Protein AF-0000000074361967 (afdb_homodimer)

InterPro domains:
  IPR003871 Replication protein A 70 kDa DNA-binding subunit B/D, first OB fold domain [PF02721] (5-108)
  IPR012340 Nucleic acid-binding, OB-fold [G3DSA:2.40.50.140] (4-112)
  IPR012340 Nucleic acid-binding, OB-fold [SSF50249] (5-113)

Solvent-accessible surface area (backbone atoms only — not comparable to full-atom values): 15765 Å² total; per-residue (Å²): 128,82,84,76,62,51,58,64,85,71,60,45,73,82,64,68,90,57,32,36,54,31,29,28,46,42,69,33,51,35,49,51,86,91,28,86,69,66,72,49,27,42,32,33,34,33,29,28,92,87,66,36,60,40,45,36,40,24,42,59,93,43,29,76,71,42,67,78,66,64,42,64,75,42,22,29,39,38,31,57,60,46,53,44,75,44,59,72,97,52,53,94,58,84,46,64,37,24,37,32,54,47,88,72,36,43,76,40,82,47,79,58,71,68,63,64,54,54,60,54,58,60,53,62,67,59,58,70,71,62,67,83,77,86,87,127,127,84,85,73,64,50,59,63,84,69,59,45,72,82,64,68,91,56,31,35,54,33,29,27,48,41,67,33,52,34,49,50,88,91,27,86,70,65,72,50,27,41,32,34,34,34,30,28,91,88,67,37,59,40,44,37,39,23,43,57,92,42,28,77,70,43,66,78,67,64,42,66,75,41,23,30,40,40,31,58,62,46,55,43,76,44,60,72,97,51,53,93,60,85,47,64,36,23,38,32,54,47,89,72,36,44,77,39,82,47,80,59,70,66,61,65,56,52,60,58,58,58,53,64,68,61,59,71,74,70,62,88,68,81,83,128

Organism: Artemisia annua (NCBI:txid35608)

Sequence (272 aa):
MSEVFTPLCDVDPMSERIKVKARCVSIWRSHAPGKPTPVRSLDCVIQDEQGNRIQCTIRKDGMPKYEGLLQEGVCYRISNFGVGENGGKYPLLKHKYKIVFYKNTALTRIDSFDQNNKGLLMVYLQDFYELWPEKFMSEVFTPLCDVDPMSERIKVKARCVSIWRSHAPGKPTPVRSLDCVIQDEQGNRIQCTIRKDGMPKYEGLLQEGVCYRISNFGVGENGGKYPLLKHKYKIVFYKNTALTRIDSFDQNNKGLLMVYLQDFYELWPEKF

Foldseek 3Di:
DPQDADAPLPDDQVDDFHKHKWFWADWDFDDDVPDPPDTAWIKTWTAHPVGDIAIETEGDVQCVVCVVPHDHGWMWMKTDWGKAAQDDPDGPDPRGIHIYDDNPIDIGTDDDPVVVVVVVVVPVVPPPPPDPDDDD/DPQDADAPLPDDQVDDFHKHKWFWADWDFDDDVPDPPDTAWIKTWTAHPVGDIAIETEGPVQCVVCVVPHDHGWMWMKTDWGKAAQDDPDGPDPRGIHIYDDNPIDIGTDDDPVVVVVVVVVVVVPPPPPPPPDDD

Nearest PDB structures (foldseek):
  4gop-assembly2_Z  TM=8.132E-01  e=6.028E-06  Mycosarcoma maydis
  1jmc-assembly1_A  TM=7.908E-01  e=1.619E-05  Homo sapiens
  1fgu-assembly1_B  TM=7.344E-01  e=2.017E-05  Homo sapiens
  1ynx-assembly1_A  TM=6.962E-01  e=3.493E-05  Saccharomyces cerevisiae
  3kjp-assembly1_A  TM=5.286E-01  e=2.813E-04  Homo sapiens

Secondary structure (DSSP, 8-state):
-------GGG--TT--S-EEEEEEEEEEEEEETTEEEEEEEEEEEEE-TTS-EEEEEEEGGGHHHHHTT--TT-EEEEEEEEEEE--SSS-SSS-SEEEEEEEEEEEEEE--THHHHHHHHHHHHHGGGGG-----/-------GGG--TT--S-EEEEEEEEEEEEEETTEEEEEEEEEEEEE-TTS-EEEEEEEGGGHHHHHTT--TT-EEEEEEEEEEE--SSS-SSS-SEEEEEEEEEEEEEE--THHHHHHHHHHHHHHHHH------

Structure (mmCIF, N/CA/C/O backbone):
data_AF-0000000074361967-model_v1
#
loop_
_entity.id
_entity.type
_entity.pdbx_description
1 polymer 'Replication protein A 70 kDa DNA-binding subunit B/D first OB fold domain-containing protein'
#
loop_
_atom_site.group_PDB
_atom_site.id
_atom_site.type_symbol
_atom_site.label_atom_id
_atom_site.label_alt_id
_atom_site.label_comp_id
_atom_site.label_asym_id
_atom_site.label_entity_id
_atom_site.label_seq_id
_atom_site.pdbx_PDB_ins_code
_atom_site.Cartn_x
_atom_site.Cartn_y
_atom_site.Cartn_z
_atom_site.occupancy
_atom_site.B_iso_or_equiv
_atom_site.auth_seq_id
_atom_site.auth_comp_id
_atom_site.auth_asym_id
_atom_site.auth_atom_id
_atom_site.pdbx_PDB_model_num
ATOM 1 N N . MET A 1 1 ? 4.535 -34.75 -9.375 1 53.09 1 MET A N 1
ATOM 2 C CA . MET A 1 1 ? 5.547 -34.094 -8.531 1 53.09 1 MET A CA 1
ATOM 3 C C . MET A 1 1 ? 5.004 -32.844 -7.883 1 53.09 1 MET A C 1
ATOM 5 O O . MET A 1 1 ? 4.238 -32.094 -8.508 1 53.09 1 MET A O 1
ATOM 9 N N . SER A 1 2 ? 5.094 -32.75 -6.609 1 72.44 2 SER A N 1
ATOM 10 C CA . SER A 1 2 ? 4.539 -31.641 -5.859 1 72.44 2 SER A CA 1
ATOM 11 C C . SER A 1 2 ? 5.137 -30.312 -6.32 1 72.44 2 SER A C 1
ATOM 13 O O . SER A 1 2 ? 6.344 -30.219 -6.555 1 72.44 2 SER A O 1
ATOM 15 N N . GLU A 1 3 ? 4.387 -29.516 -6.902 1 86 3 GLU A N 1
ATOM 16 C CA . GLU A 1 3 ? 4.875 -28.219 -7.383 1 86 3 GLU A CA 1
ATOM 17 C C . GLU A 1 3 ? 5.629 -27.469 -6.285 1 86 3 GLU A C 1
ATOM 19 O O . GLU A 1 3 ? 5.207 -27.469 -5.125 1 86 3 GLU A O 1
ATOM 24 N N . VAL A 1 4 ? 6.895 -27.125 -6.637 1 92.44 4 VAL A N 1
ATOM 25 C CA . VAL A 1 4 ? 7.719 -26.375 -5.691 1 92.44 4 VAL A CA 1
ATOM 26 C C . VAL A 1 4 ? 7.504 -24.891 -5.887 1 92.44 4 VAL A C 1
ATOM 28 O O . VAL A 1 4 ? 7.547 -24.391 -7.016 1 92.44 4 VAL A O 1
ATOM 31 N N . PHE A 1 5 ? 7.25 -24.219 -4.82 1 97.19 5 PHE A N 1
ATOM 32 C CA . PHE A 1 5 ? 7.043 -22.781 -4.879 1 97.19 5 PHE A CA 1
ATOM 33 C C . PHE A 1 5 ? 8.203 -22.047 -4.219 1 97.19 5 PHE A C 1
ATOM 35 O O . PHE A 1 5 ? 8.711 -22.469 -3.178 1 97.19 5 PHE A O 1
ATOM 42 N N . THR A 1 6 ? 8.586 -20.938 -4.766 1 98.12 6 THR A N 1
ATOM 43 C CA . THR A 1 6 ? 9.625 -20.062 -4.223 1 98.12 6 THR A CA 1
ATOM 44 C C . THR A 1 6 ? 9.039 -19.094 -3.201 1 98.12 6 THR A C 1
ATOM 46 O O . THR A 1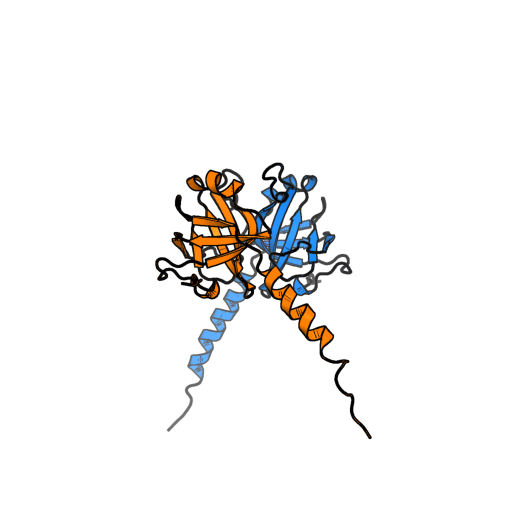 6 ? 8.055 -18.422 -3.482 1 98.12 6 THR A O 1
ATOM 49 N N . PRO A 1 7 ? 9.633 -19.109 -1.944 1 98.12 7 PRO A N 1
ATOM 50 C CA . PRO A 1 7 ? 9.188 -18.062 -1.015 1 98.12 7 PRO A CA 1
ATOM 51 C C . PRO A 1 7 ? 9.383 -16.656 -1.567 1 98.12 7 PRO A C 1
ATOM 53 O O . PRO A 1 7 ? 10.367 -16.391 -2.258 1 98.12 7 PRO A O 1
ATOM 56 N N . LEU A 1 8 ? 8.5 -15.773 -1.211 1 98.5 8 LEU A N 1
ATOM 57 C CA . LEU A 1 8 ? 8.539 -14.43 -1.779 1 98.5 8 LEU A CA 1
ATOM 58 C C . LEU A 1 8 ? 9.828 -13.719 -1.4 1 98.5 8 LEU A C 1
ATOM 60 O O . LEU A 1 8 ? 10.344 -12.906 -2.174 1 98.5 8 LEU A O 1
ATOM 64 N N . CYS A 1 9 ? 10.344 -13.977 -0.204 1 98.12 9 CYS A N 1
ATOM 65 C CA . CYS A 1 9 ? 11.562 -13.32 0.255 1 98.12 9 CYS A CA 1
ATOM 66 C C . CYS A 1 9 ? 12.758 -13.703 -0.613 1 98.12 9 CYS A C 1
ATOM 68 O O . CYS A 1 9 ? 13.781 -13.031 -0.603 1 98.12 9 CYS A O 1
ATOM 70 N N . ASP A 1 10 ? 12.586 -14.773 -1.431 1 97.94 10 ASP A N 1
ATOM 71 C CA . ASP A 1 10 ? 13.703 -15.289 -2.211 1 97.94 10 ASP A CA 1
ATOM 72 C C . ASP A 1 10 ? 13.578 -14.891 -3.68 1 97.94 10 ASP A C 1
ATOM 74 O O . ASP A 1 10 ? 14.422 -15.25 -4.5 1 97.94 10 ASP A O 1
ATOM 78 N N . VAL A 1 11 ? 12.609 -14.164 -3.977 1 98.38 11 VAL A N 1
ATOM 79 C CA . VAL A 1 11 ? 12.422 -13.711 -5.352 1 98.38 11 VAL A CA 1
ATOM 80 C C . VAL A 1 11 ? 13.461 -12.641 -5.691 1 98.38 11 VAL A C 1
ATOM 82 O O . VAL A 1 11 ? 13.617 -11.664 -4.957 1 98.38 11 VAL A O 1
ATOM 85 N N . ASP A 1 12 ? 14.109 -12.844 -6.773 1 98.06 12 ASP A N 1
ATOM 86 C CA . ASP A 1 12 ? 15.109 -11.883 -7.234 1 98.06 12 ASP A CA 1
ATOM 87 C C . ASP A 1 12 ? 15.289 -11.961 -8.75 1 98.06 12 ASP A C 1
ATOM 89 O O . ASP A 1 12 ? 14.734 -12.844 -9.398 1 98.06 12 ASP A O 1
ATOM 93 N N . PRO A 1 13 ? 16.016 -10.953 -9.328 1 97.12 13 PRO A N 1
ATOM 94 C CA . PRO A 1 13 ? 16.094 -10.859 -10.781 1 97.12 13 PRO A CA 1
ATOM 95 C C . PRO A 1 13 ? 16.812 -12.055 -11.406 1 97.12 13 PRO A C 1
ATOM 97 O O . PRO A 1 13 ? 16.734 -12.266 -12.625 1 97.12 13 PRO A O 1
ATOM 100 N N . MET A 1 14 ? 17.484 -12.828 -10.648 1 96.31 14 MET A N 1
ATOM 101 C CA . MET A 1 14 ? 18.219 -13.977 -11.18 1 96.31 14 MET A CA 1
ATOM 102 C C . MET A 1 14 ? 17.328 -15.219 -11.211 1 96.31 14 MET A C 1
ATOM 104 O O . MET A 1 14 ? 17.703 -16.234 -11.789 1 96.31 14 MET A O 1
ATOM 108 N N . SER A 1 15 ? 16.172 -15.062 -10.609 1 89.38 15 SER A N 1
ATOM 109 C CA . SER A 1 15 ? 15.227 -16.172 -10.578 1 89.38 15 SER A CA 1
ATOM 110 C C . SER A 1 15 ? 14.711 -16.5 -11.984 1 89.38 15 SER A C 1
ATOM 112 O O . SER A 1 15 ? 14.25 -15.617 -12.703 1 89.38 15 SER A O 1
ATOM 114 N N . GLU A 1 16 ? 14.859 -17.672 -12.336 1 90 16 GLU A N 1
ATOM 115 C CA . GLU A 1 16 ? 14.359 -18.094 -13.641 1 90 16 GLU A CA 1
ATOM 116 C C . GLU A 1 16 ? 13.242 -19.125 -13.492 1 90 16 GLU A C 1
ATOM 118 O O . GLU A 1 16 ? 13.383 -20.094 -12.742 1 90 16 GLU A O 1
ATOM 123 N N . ARG A 1 17 ? 12.164 -19 -14.172 1 94.12 17 ARG A N 1
ATOM 124 C CA . ARG A 1 17 ? 11.031 -19.906 -14.273 1 94.12 17 ARG A CA 1
ATOM 125 C C . ARG A 1 17 ? 10.531 -20.312 -12.898 1 94.12 17 ARG A C 1
ATOM 127 O O . ARG A 1 17 ? 10.203 -21.484 -12.672 1 94.12 17 ARG A O 1
ATOM 134 N N . ILE A 1 18 ? 10.508 -19.359 -12.016 1 97.19 18 ILE A N 1
ATOM 135 C CA . ILE A 1 18 ? 10.039 -19.719 -10.68 1 97.19 18 ILE A CA 1
ATOM 136 C C . ILE A 1 18 ? 8.523 -19.547 -10.602 1 97.19 18 ILE A C 1
ATOM 138 O O . ILE A 1 18 ? 7.922 -18.906 -11.461 1 97.19 18 ILE A O 1
ATOM 142 N N . LYS A 1 19 ? 7.93 -20.219 -9.633 1 98.31 19 LYS A N 1
ATOM 143 C CA . LYS A 1 19 ? 6.516 -20.109 -9.281 1 98.31 19 LYS A CA 1
ATOM 144 C C . LYS A 1 19 ? 6.344 -19.656 -7.836 1 98.31 19 LYS A C 1
ATOM 146 O O . LYS A 1 19 ? 7.098 -20.078 -6.957 1 98.31 19 LYS A O 1
ATOM 151 N N . VAL A 1 20 ? 5.348 -18.875 -7.629 1 98.38 20 VAL A N 1
ATOM 152 C CA . VAL A 1 20 ? 5.059 -18.453 -6.266 1 98.38 20 VAL A CA 1
ATOM 153 C C . VAL A 1 20 ? 3.586 -18.703 -5.949 1 98.38 20 VAL A C 1
ATOM 155 O O . VAL A 1 20 ? 2.764 -18.844 -6.855 1 98.38 20 VAL A O 1
ATOM 158 N N . LYS A 1 21 ? 3.383 -18.828 -4.738 1 98.25 21 LYS A N 1
ATOM 159 C CA . LYS A 1 21 ? 2.039 -18.938 -4.172 1 98.25 21 LYS A CA 1
ATOM 160 C C . LYS A 1 21 ? 1.792 -17.859 -3.129 1 98.25 21 LYS A C 1
ATOM 162 O O . LYS A 1 21 ? 2.582 -17.688 -2.195 1 98.25 21 LYS A O 1
ATOM 167 N N . ALA A 1 22 ? 0.621 -17.109 -3.369 1 98.44 22 ALA A N 1
ATOM 168 C CA . ALA A 1 22 ? 0.439 -15.969 -2.473 1 98.44 22 ALA A CA 1
ATOM 169 C C . ALA A 1 22 ? -1.006 -15.477 -2.494 1 98.44 22 ALA A C 1
ATOM 171 O O . ALA A 1 22 ? -1.738 -15.727 -3.455 1 98.44 22 ALA A O 1
ATOM 172 N N . ARG A 1 23 ? -1.422 -14.773 -1.461 1 97.94 23 ARG A N 1
ATOM 173 C CA . ARG A 1 23 ? -2.693 -14.062 -1.365 1 97.94 23 ARG A CA 1
ATOM 174 C C . ARG A 1 23 ? -2.557 -12.625 -1.857 1 97.94 23 ARG A C 1
ATOM 176 O O . ARG A 1 23 ? -1.569 -11.953 -1.556 1 97.94 23 ARG A O 1
ATOM 183 N N . CYS A 1 24 ? -3.533 -12.188 -2.555 1 96.94 24 CYS A N 1
ATOM 184 C CA . CYS A 1 24 ? -3.594 -10.766 -2.877 1 96.94 24 CYS A CA 1
ATOM 185 C C . CYS A 1 24 ? -4.074 -9.953 -1.678 1 96.94 24 CYS A C 1
ATOM 187 O O . CYS A 1 24 ? -5.199 -10.141 -1.211 1 96.94 24 CYS A O 1
ATOM 189 N N . VAL A 1 25 ? -3.307 -9.031 -1.236 1 94.88 25 VAL A N 1
ATOM 190 C CA . VAL A 1 25 ? -3.578 -8.273 -0.018 1 94.88 25 VAL A CA 1
ATOM 191 C C . VAL A 1 25 ? -4.293 -6.969 -0.368 1 94.88 25 VAL A C 1
ATOM 193 O O . VAL A 1 25 ? -5.301 -6.621 0.252 1 94.88 25 VAL A O 1
ATOM 196 N N . SER A 1 26 ? -3.773 -6.324 -1.324 1 93.81 26 SER A N 1
ATOM 197 C CA . SER A 1 26 ? -4.301 -5.027 -1.73 1 93.81 26 SER A CA 1
ATOM 198 C C . SER A 1 26 ? -4.066 -4.773 -3.217 1 93.81 26 SER A C 1
ATOM 200 O O . SER A 1 26 ? -3.076 -5.246 -3.783 1 93.81 26 SER A O 1
ATOM 202 N N . ILE A 1 27 ? -5.008 -4.102 -3.832 1 94.06 27 ILE A N 1
ATOM 203 C CA . ILE A 1 27 ? -4.918 -3.705 -5.234 1 94.06 27 ILE A CA 1
ATOM 204 C C . ILE A 1 27 ? -5.23 -2.217 -5.371 1 94.06 27 ILE A C 1
ATOM 206 O O . ILE A 1 27 ? -6.164 -1.71 -4.746 1 94.06 27 ILE A O 1
ATOM 210 N N . TRP A 1 28 ? -4.426 -1.544 -6.18 1 91.62 28 TRP A N 1
ATOM 211 C CA . TRP A 1 28 ? -4.727 -0.139 -6.434 1 91.62 2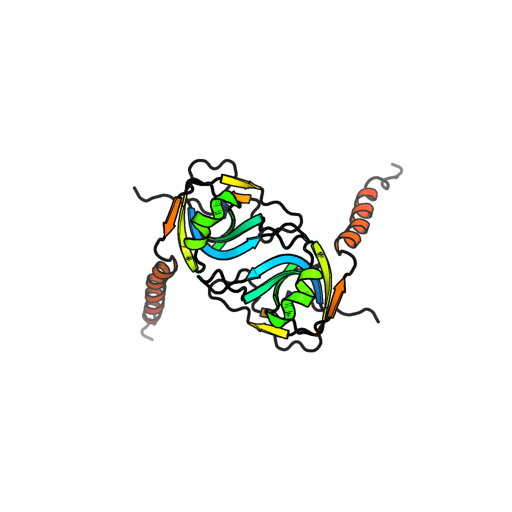8 TRP A CA 1
ATOM 212 C C . TRP A 1 28 ? -4.164 0.305 -7.781 1 91.62 28 TRP A C 1
ATOM 214 O O . TRP A 1 28 ? -3.25 -0.324 -8.312 1 91.62 28 TRP A O 1
ATOM 224 N N . ARG A 1 29 ? -4.715 1.332 -8.281 1 91.25 29 ARG A N 1
ATOM 225 C CA . ARG A 1 29 ? -4.18 1.98 -9.469 1 91.25 29 ARG A CA 1
ATOM 226 C C . ARG A 1 29 ? -3.117 3.012 -9.102 1 91.25 29 ARG A C 1
ATOM 228 O O . ARG A 1 29 ? -3.322 3.824 -8.195 1 91.25 29 ARG A O 1
ATOM 235 N N . SER A 1 30 ? -2.037 2.893 -9.805 1 90.38 30 SER A N 1
ATOM 236 C CA . SER A 1 30 ? -0.927 3.805 -9.547 1 90.38 30 SER A CA 1
ATOM 237 C C . SER A 1 30 ? -0.856 4.895 -10.609 1 90.38 30 SER A C 1
ATOM 239 O O . SER A 1 30 ? -1.137 4.648 -11.781 1 90.38 30 SER A O 1
ATOM 241 N N . HIS A 1 31 ? -0.438 6.09 -10.133 1 87.5 31 HIS A N 1
ATOM 242 C CA . HIS A 1 31 ? -0.308 7.262 -10.992 1 87.5 31 HIS A CA 1
ATOM 243 C C . HIS A 1 31 ? 1.089 7.863 -10.891 1 87.5 31 HIS A C 1
ATOM 245 O O . HIS A 1 31 ? 1.805 7.629 -9.914 1 87.5 31 HIS A O 1
ATOM 251 N N . ALA A 1 32 ? 1.387 8.539 -11.945 1 85.81 32 ALA A N 1
ATOM 252 C CA . ALA A 1 32 ? 2.633 9.297 -11.82 1 85.81 32 ALA A CA 1
ATOM 253 C C . ALA A 1 32 ? 2.521 10.375 -10.75 1 85.81 32 ALA A C 1
ATOM 255 O O . ALA A 1 32 ? 1.439 10.914 -10.516 1 85.81 32 ALA A O 1
ATOM 256 N N . PRO A 1 33 ? 3.617 10.594 -9.992 1 77.38 33 PRO A N 1
ATOM 257 C CA . PRO A 1 33 ? 3.586 11.641 -8.969 1 77.38 33 PRO A CA 1
ATOM 258 C C . PRO A 1 33 ? 3.014 12.961 -9.492 1 77.38 33 PRO A C 1
ATOM 260 O O . PRO A 1 33 ? 3.486 13.484 -10.5 1 77.38 33 PRO A O 1
ATOM 263 N N . GLY A 1 34 ? 1.969 13.406 -8.844 1 75.56 34 GLY A N 1
ATOM 264 C CA . GLY A 1 34 ? 1.367 14.688 -9.18 1 75.56 34 GLY A CA 1
ATOM 265 C C . GLY A 1 34 ? 0.477 14.617 -10.406 1 75.56 34 GLY A C 1
ATOM 266 O O . GLY A 1 34 ? 0.003 15.648 -10.898 1 75.56 34 GLY A O 1
ATOM 267 N N . LYS A 1 35 ? 0.337 13.5 -10.969 1 81.69 35 LYS A N 1
ATOM 268 C CA . LYS A 1 35 ? -0.481 13.344 -12.172 1 81.69 35 LYS A CA 1
ATOM 269 C C . LYS A 1 35 ? -1.571 12.297 -11.953 1 81.69 35 LYS A C 1
ATOM 271 O O . LYS A 1 35 ? -1.398 11.125 -12.312 1 81.69 35 LYS A O 1
ATOM 276 N N . PRO A 1 36 ? -2.721 12.758 -11.484 1 77.56 36 PRO A N 1
ATOM 277 C CA . PRO A 1 36 ? -3.803 11.82 -11.188 1 77.56 36 PRO A CA 1
ATOM 278 C C . PRO A 1 36 ? -4.305 11.078 -12.43 1 77.56 36 PRO A C 1
ATOM 280 O O . PRO A 1 36 ? -4.918 10.016 -12.312 1 77.56 36 PRO A O 1
ATOM 283 N N . THR A 1 37 ? -4.086 11.773 -13.594 1 82.56 37 THR A N 1
ATOM 284 C CA . THR A 1 37 ? -4.441 11.133 -14.852 1 82.56 37 THR A CA 1
ATOM 285 C C . THR A 1 37 ? -3.299 11.242 -15.859 1 82.56 37 THR A C 1
ATOM 287 O O . THR A 1 37 ? -2.598 12.258 -15.898 1 82.56 37 THR A O 1
ATOM 290 N N . PRO A 1 38 ? -3.098 10.07 -16.734 1 90.06 38 PRO A N 1
ATOM 291 C CA . PRO A 1 38 ? -3.762 8.766 -16.797 1 90.06 38 PRO A CA 1
ATOM 292 C C . PRO A 1 38 ? -3.236 7.789 -15.75 1 90.06 38 PRO A C 1
ATOM 294 O O . PRO A 1 38 ? -2.25 8.086 -15.07 1 90.06 38 PRO A O 1
ATOM 297 N N . VAL A 1 39 ? -3.871 6.707 -15.539 1 89.25 39 VAL A N 1
ATOM 298 C CA . VAL A 1 39 ? -3.367 5.602 -14.727 1 89.25 39 VAL A CA 1
ATOM 299 C C . VAL A 1 39 ? -2.094 5.039 -15.352 1 89.25 39 VAL A C 1
ATOM 301 O O . VAL A 1 39 ? -2.041 4.805 -16.562 1 89.25 39 VAL A O 1
ATOM 304 N N . ARG A 1 40 ? -1.131 4.875 -14.516 1 92.44 40 ARG A N 1
ATOM 305 C CA . ARG A 1 40 ? 0.153 4.371 -14.992 1 92.44 40 ARG A CA 1
ATOM 306 C C . ARG A 1 40 ? 0.194 2.846 -14.945 1 92.44 40 ARG A C 1
ATOM 308 O O . ARG A 1 40 ? 0.702 2.205 -15.867 1 92.44 40 ARG A O 1
ATOM 315 N N . SER A 1 41 ? -0.347 2.234 -13.867 1 94.88 41 SER A N 1
ATOM 316 C CA . SER A 1 41 ? -0.265 0.792 -13.664 1 94.88 41 SER A CA 1
ATOM 317 C C . SER A 1 41 ? -1.289 0.321 -12.633 1 94.88 41 SER A C 1
ATOM 319 O O . SER A 1 41 ? -1.887 1.135 -11.93 1 94.88 41 SER A O 1
ATOM 321 N N . LEU A 1 42 ? -1.561 -0.928 -12.742 1 95.31 42 LEU A N 1
ATOM 322 C CA . LEU A 1 42 ? -2.25 -1.614 -11.656 1 95.31 42 LEU A CA 1
ATOM 323 C C . LEU A 1 42 ? -1.254 -2.289 -10.719 1 95.31 42 LEU A C 1
ATOM 325 O O . LEU A 1 42 ? -0.482 -3.15 -11.148 1 95.31 42 LEU A O 1
ATOM 329 N N . ASP A 1 43 ? -1.259 -1.848 -9.477 1 95.56 43 ASP A N 1
ATOM 330 C CA . ASP A 1 43 ? -0.323 -2.398 -8.5 1 95.56 43 ASP A CA 1
ATOM 331 C C . ASP A 1 43 ? -1.055 -3.217 -7.438 1 95.56 43 ASP A C 1
ATOM 333 O O . ASP A 1 43 ? -2.252 -3.025 -7.215 1 95.56 43 ASP A O 1
ATOM 337 N N . CYS A 1 44 ? -0.367 -4.164 -6.871 1 96.81 44 CYS A N 1
ATOM 338 C CA . CYS A 1 44 ? -0.917 -4.945 -5.77 1 96.81 44 CYS A CA 1
ATOM 339 C C . CYS A 1 44 ? 0.192 -5.477 -4.871 1 96.81 44 CYS A C 1
ATOM 341 O O . CYS A 1 44 ? 1.365 -5.457 -5.246 1 96.81 44 CYS A O 1
ATOM 343 N N . VAL A 1 45 ? -0.181 -5.797 -3.723 1 97.25 45 VAL A N 1
ATOM 344 C CA . VAL A 1 45 ? 0.691 -6.488 -2.779 1 97.25 45 VAL A CA 1
ATOM 345 C C . VAL A 1 45 ? 0.195 -7.918 -2.564 1 97.25 45 VAL A C 1
ATOM 347 O O . VAL A 1 45 ? -1 -8.141 -2.357 1 97.25 45 VAL A O 1
ATOM 350 N N . ILE A 1 46 ? 1.108 -8.812 -2.666 1 98.38 46 ILE A N 1
ATOM 351 C CA . ILE A 1 46 ? 0.766 -10.203 -2.369 1 98.38 46 ILE A CA 1
ATOM 352 C C . ILE A 1 46 ? 1.571 -10.688 -1.167 1 98.38 46 ILE A C 1
ATOM 354 O O . ILE A 1 46 ? 2.639 -10.148 -0.869 1 98.38 46 ILE A O 1
ATOM 358 N N . GLN A 1 47 ? 1.043 -11.648 -0.546 1 97.94 47 GLN A N 1
ATOM 359 C CA . GLN A 1 47 ? 1.627 -12.195 0.672 1 97.94 47 GLN A CA 1
ATOM 360 C C . GLN A 1 47 ? 1.652 -13.727 0.627 1 97.94 47 GLN A C 1
ATOM 362 O O . GLN A 1 47 ? 0.64 -14.359 0.325 1 97.94 47 GLN A O 1
ATOM 367 N N . ASP A 1 48 ? 2.787 -14.297 0.941 1 97.62 48 ASP A N 1
ATOM 368 C CA . ASP A 1 48 ? 2.852 -15.758 0.954 1 97.62 48 ASP A CA 1
ATOM 369 C C . ASP A 1 48 ? 2.473 -16.312 2.324 1 97.62 48 ASP A C 1
ATOM 371 O O . ASP A 1 48 ? 2.1 -15.555 3.225 1 97.62 48 ASP A O 1
ATOM 375 N N . GLU A 1 49 ? 2.529 -17.656 2.449 1 95 49 GLU A N 1
ATOM 376 C CA . GLU A 1 49 ? 2.061 -18.344 3.641 1 95 49 GLU A CA 1
ATOM 377 C C . GLU A 1 49 ? 2.92 -18.016 4.855 1 95 49 GLU A C 1
ATOM 379 O O . GLU A 1 49 ? 2.436 -18.016 5.988 1 95 49 GLU A O 1
ATOM 384 N N . GLN A 1 50 ? 4.125 -17.672 4.582 1 94.44 50 GLN A N 1
ATOM 385 C CA . GLN A 1 50 ? 5.059 -17.375 5.664 1 94.44 50 GLN A CA 1
ATOM 386 C C . GLN A 1 50 ? 4.945 -15.922 6.105 1 94.44 50 GLN A C 1
ATOM 388 O O . GLN A 1 50 ? 5.598 -15.508 7.066 1 94.44 50 GLN A O 1
ATOM 393 N N . GLY A 1 51 ? 4.152 -15.133 5.406 1 94.81 51 GLY A N 1
ATOM 394 C CA . GLY A 1 51 ? 3.91 -13.758 5.805 1 94.81 51 GLY A CA 1
ATOM 395 C C . GLY A 1 51 ? 4.754 -12.758 5.039 1 94.81 51 GLY A C 1
ATOM 396 O O . GLY A 1 51 ? 4.637 -11.547 5.25 1 94.81 51 GLY A O 1
ATOM 397 N N . ASN A 1 52 ? 5.57 -13.258 4.078 1 96.75 52 ASN A N 1
ATOM 398 C CA . ASN A 1 52 ? 6.367 -12.359 3.254 1 96.75 52 ASN A CA 1
ATOM 399 C C . ASN A 1 52 ? 5.508 -11.648 2.209 1 96.75 52 ASN A C 1
ATOM 401 O O . ASN A 1 52 ? 4.582 -12.242 1.655 1 96.75 52 ASN A O 1
ATOM 405 N N . ARG A 1 53 ? 5.887 -10.367 2.012 1 98.06 53 ARG A N 1
ATOM 406 C CA . ARG A 1 53 ? 5.109 -9.57 1.06 1 98.06 53 ARG A CA 1
ATOM 407 C C . ARG A 1 53 ? 6.004 -9.016 -0.043 1 98.06 53 ARG A C 1
ATOM 409 O O . ARG A 1 53 ? 7.18 -8.727 0.191 1 98.06 53 ARG A O 1
ATOM 416 N N . ILE A 1 54 ? 5.438 -8.883 -1.175 1 98.5 54 ILE A N 1
ATOM 417 C CA . ILE A 1 54 ? 6.121 -8.297 -2.322 1 98.5 54 ILE A CA 1
ATOM 418 C C . ILE A 1 54 ? 5.129 -7.508 -3.17 1 98.5 54 ILE A C 1
ATOM 420 O O . ILE A 1 54 ? 3.943 -7.844 -3.223 1 98.5 54 ILE A O 1
ATOM 424 N N . GLN A 1 55 ? 5.613 -6.434 -3.736 1 98.25 55 GLN A N 1
ATOM 425 C CA . GLN A 1 55 ? 4.777 -5.641 -4.633 1 98.25 55 GLN A CA 1
ATOM 426 C C . GLN A 1 55 ? 4.766 -6.23 -6.039 1 98.25 55 GLN A C 1
ATOM 428 O O . GLN A 1 55 ? 5.781 -6.742 -6.512 1 98.25 55 GLN A O 1
ATOM 433 N N . CYS A 1 56 ? 3.605 -6.105 -6.699 1 98.44 56 CYS A N 1
ATOM 434 C CA . CYS A 1 56 ? 3.457 -6.457 -8.109 1 98.44 56 CYS A CA 1
ATOM 435 C C . CYS A 1 56 ? 3.01 -5.254 -8.93 1 98.44 56 CYS A C 1
ATOM 437 O O . CYS A 1 56 ? 2.338 -4.359 -8.406 1 98.44 56 CYS A O 1
ATOM 439 N N . THR A 1 57 ? 3.381 -5.258 -10.188 1 97.81 57 THR A N 1
ATOM 440 C CA . THR A 1 57 ? 2.934 -4.191 -11.086 1 97.81 57 THR A CA 1
ATOM 441 C C . THR A 1 57 ? 2.508 -4.762 -12.43 1 97.81 57 THR A C 1
ATOM 443 O O . THR A 1 57 ? 3.131 -5.695 -12.945 1 97.81 57 THR A O 1
ATOM 446 N N . ILE A 1 58 ? 1.42 -4.301 -12.891 1 97.62 58 ILE A N 1
ATOM 447 C CA . ILE A 1 58 ? 0.881 -4.578 -14.219 1 97.62 58 ILE A CA 1
ATOM 448 C C . ILE A 1 58 ? 0.809 -3.287 -15.031 1 97.62 58 ILE A C 1
ATOM 450 O O . ILE A 1 58 ? 0.096 -2.352 -14.656 1 97.62 58 ILE A O 1
ATOM 454 N N . ARG A 1 59 ? 1.487 -3.34 -16.062 1 95.56 59 ARG A N 1
ATOM 455 C CA . ARG A 1 59 ? 1.517 -2.125 -16.875 1 95.56 59 ARG A CA 1
ATOM 456 C C . ARG A 1 59 ? 0.187 -1.91 -17.594 1 95.56 59 ARG A C 1
ATOM 458 O O . ARG A 1 59 ? -0.628 -2.83 -17.688 1 95.56 59 ARG A O 1
ATOM 465 N N . LYS A 1 60 ? 0.074 -0.79 -18.078 1 92.94 60 LYS A N 1
ATOM 466 C CA . LYS A 1 60 ? -1.192 -0.31 -18.625 1 92.94 60 LYS A CA 1
ATOM 467 C C . LYS A 1 60 ? -1.749 -1.284 -19.672 1 92.94 60 LYS A C 1
ATOM 469 O O . LYS A 1 60 ? -2.945 -1.586 -19.656 1 92.94 60 LYS A O 1
ATOM 474 N N . ASP A 1 61 ? -0.981 -1.797 -20.594 1 93.88 61 ASP A N 1
ATOM 475 C CA . ASP A 1 61 ? -1.428 -2.662 -21.688 1 93.88 61 ASP 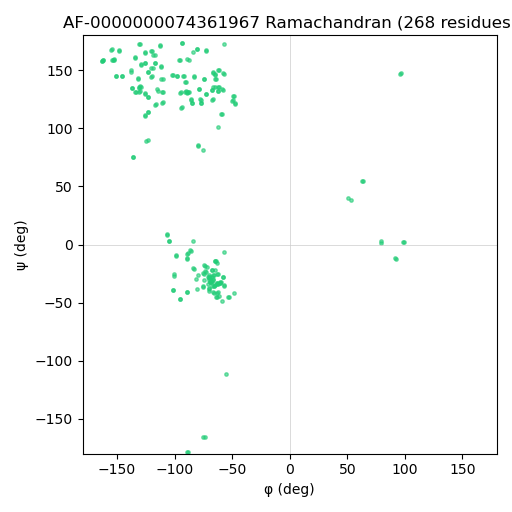A CA 1
ATOM 476 C C . ASP A 1 61 ? -1.905 -4.012 -21.156 1 93.88 61 ASP A C 1
ATOM 478 O O . ASP A 1 61 ? -2.703 -4.691 -21.797 1 93.88 61 ASP A O 1
AT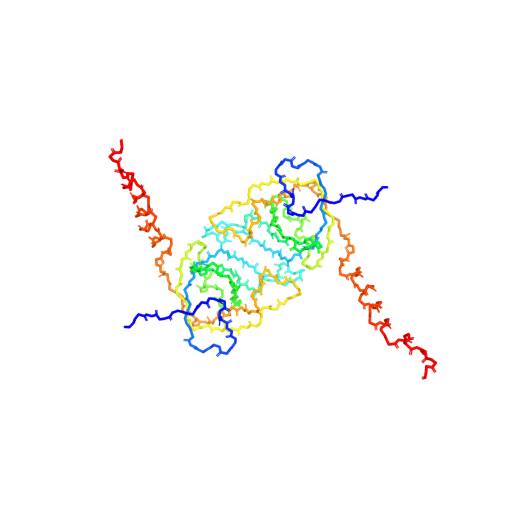OM 482 N N . GLY A 1 62 ? -1.462 -4.379 -19.969 1 94.88 62 GLY A N 1
ATOM 483 C CA . GLY A 1 62 ? -1.834 -5.66 -19.391 1 94.88 62 GLY A CA 1
ATOM 484 C C . GLY A 1 62 ? -2.979 -5.551 -18.391 1 94.88 62 GLY A C 1
ATOM 485 O O . GLY A 1 62 ? -3.59 -6.559 -18.031 1 94.88 62 GLY A O 1
ATOM 486 N N . MET A 1 63 ? -3.355 -4.395 -18.031 1 93.19 63 MET A N 1
ATOM 487 C CA . MET A 1 63 ? -4.266 -4.137 -16.906 1 93.19 63 MET A CA 1
ATOM 488 C C . MET A 1 63 ? -5.641 -4.742 -17.188 1 93.19 63 MET A C 1
ATOM 490 O O . MET A 1 63 ? -6.23 -5.371 -16.297 1 93.19 63 MET A O 1
ATOM 494 N N . PRO A 1 64 ? -6.195 -4.57 -18.375 1 91.94 64 PRO A N 1
ATOM 495 C CA . PRO A 1 64 ? -7.547 -5.082 -18.594 1 91.94 64 PRO A CA 1
ATOM 496 C C . PRO A 1 64 ? -7.668 -6.578 -18.328 1 91.94 64 PRO A C 1
ATOM 498 O O . PRO A 1 64 ? -8.711 -7.039 -17.844 1 91.94 64 PRO A O 1
ATOM 501 N N . LYS A 1 65 ? -6.699 -7.309 -18.609 1 93.69 65 LYS A N 1
ATOM 502 C CA . LYS A 1 65 ? -6.715 -8.75 -18.422 1 93.69 65 LYS A CA 1
ATOM 503 C C . LYS A 1 65 ? -6.773 -9.102 -16.938 1 93.69 65 LYS A C 1
ATOM 505 O O . LYS A 1 65 ? -7.582 -9.938 -16.516 1 93.69 65 LYS A O 1
ATOM 510 N N . TYR A 1 66 ? -6.027 -8.391 -16.109 1 94.81 66 TYR A N 1
ATOM 511 C CA . TYR A 1 66 ? -5.812 -8.852 -14.742 1 94.81 66 TYR A CA 1
ATOM 512 C C . TYR A 1 66 ? -6.715 -8.109 -13.766 1 94.81 66 TYR A C 1
ATOM 514 O O . TYR A 1 66 ? -6.953 -8.578 -12.648 1 94.81 66 TYR A O 1
ATOM 522 N N . GLU A 1 67 ? -7.109 -6.918 -14.062 1 90.12 67 GLU A N 1
ATOM 523 C CA . GLU A 1 67 ? -7.949 -6.125 -13.172 1 90.12 67 GLU A CA 1
ATOM 524 C C . GLU A 1 67 ? -9.25 -6.848 -12.852 1 90.12 67 GLU A C 1
ATOM 526 O O . GLU A 1 67 ? -9.758 -6.766 -11.727 1 90.12 67 GLU A O 1
ATOM 531 N N . GLY A 1 68 ? -9.703 -7.684 -13.75 1 86.19 68 GLY A N 1
ATOM 532 C CA . GLY A 1 68 ? -10.906 -8.461 -13.5 1 86.19 68 GLY A CA 1
ATOM 533 C C . GLY A 1 68 ? -10.633 -9.797 -12.828 1 86.19 68 GLY A C 1
ATOM 534 O O . GLY A 1 68 ? -11.547 -10.43 -12.297 1 86.19 68 GLY A O 1
ATOM 535 N N . LEU A 1 69 ? -9.414 -10.148 -12.797 1 92.25 69 LEU A N 1
ATOM 536 C CA . LEU A 1 69 ? -9.031 -11.469 -12.305 1 92.25 69 LEU A CA 1
ATOM 537 C C . LEU A 1 69 ? -8.5 -11.383 -10.875 1 92.25 69 LEU A C 1
ATOM 539 O O . LEU A 1 69 ? -8.812 -12.227 -10.039 1 92.25 69 LEU A O 1
ATOM 543 N N . LEU A 1 70 ? -7.742 -10.336 -10.594 1 94.06 70 LEU A N 1
ATOM 544 C CA . LEU A 1 70 ? -7.117 -10.164 -9.289 1 94.06 70 LEU A CA 1
ATOM 545 C C . LEU A 1 70 ? -8.125 -9.672 -8.266 1 94.06 70 LEU A C 1
ATOM 547 O O . LEU A 1 70 ? -8.836 -8.688 -8.508 1 94.06 70 LEU A O 1
ATOM 551 N N . GLN A 1 71 ? -8.234 -10.367 -7.227 1 92.69 71 GLN A N 1
ATOM 552 C CA . GLN A 1 71 ? -9.164 -10.008 -6.156 1 92.69 71 GLN A CA 1
ATOM 553 C C . GLN A 1 71 ? -8.469 -10.047 -4.797 1 92.69 71 GLN A C 1
ATOM 555 O O . GLN A 1 71 ? -7.719 -10.969 -4.504 1 92.69 71 GLN A O 1
ATOM 560 N N . GLU A 1 72 ? -8.719 -9.039 -4.02 1 92.19 72 GLU A N 1
ATOM 561 C CA . GLU A 1 72 ? -8.164 -9 -2.668 1 92.19 72 GLU A CA 1
ATOM 562 C C . GLU A 1 72 ? -8.68 -10.164 -1.828 1 92.19 72 GLU A C 1
ATOM 564 O O . GLU A 1 72 ? -9.867 -10.484 -1.869 1 92.19 72 GLU A O 1
ATOM 569 N N . GLY A 1 73 ? -7.777 -10.773 -1.116 1 92.94 73 GLY A N 1
ATOM 570 C CA . GLY A 1 73 ? -8.133 -11.867 -0.225 1 92.94 73 GLY A CA 1
ATOM 571 C C . GLY A 1 73 ? -8.031 -13.227 -0.885 1 92.94 73 GLY A C 1
ATOM 572 O O . GLY A 1 73 ? -8.094 -14.258 -0.208 1 92.94 73 GLY A O 1
ATOM 573 N N . VAL A 1 74 ? -7.891 -13.234 -2.191 1 94.38 74 VAL A N 1
ATOM 574 C CA . VAL A 1 74 ? -7.848 -14.492 -2.93 1 94.38 74 VAL A CA 1
ATOM 575 C C . VAL A 1 74 ? -6.398 -14.953 -3.08 1 94.38 74 VAL A C 1
ATOM 577 O O . VAL A 1 74 ? -5.488 -14.133 -3.205 1 94.38 74 VAL A O 1
ATOM 580 N N . CYS A 1 75 ? -6.188 -16.281 -3.047 1 97.81 75 CYS A N 1
ATOM 581 C CA . CYS A 1 75 ? -4.859 -16.875 -3.189 1 97.81 75 CYS A CA 1
ATOM 582 C C . CYS A 1 75 ? -4.621 -17.344 -4.617 1 97.81 75 CYS A C 1
ATOM 584 O O . CYS A 1 75 ? -5.527 -17.906 -5.246 1 97.81 75 CYS A O 1
ATOM 586 N N . TYR A 1 76 ? -3.391 -17.219 -5.066 1 98.31 76 TYR A N 1
ATOM 587 C CA . TYR A 1 76 ? -3.057 -17.547 -6.449 1 98.31 76 TYR A CA 1
ATOM 588 C C . TYR A 1 76 ? -1.739 -18.312 -6.527 1 98.31 76 TYR A C 1
ATOM 590 O O . TYR A 1 76 ? -0.864 -18.141 -5.676 1 98.31 76 TYR A O 1
ATOM 598 N N . ARG A 1 77 ? -1.666 -19.078 -7.457 1 98.25 77 ARG A N 1
ATOM 599 C CA . ARG A 1 77 ? -0.399 -19.5 -8.047 1 98.25 77 ARG A CA 1
ATOM 600 C C . ARG A 1 77 ? 0.005 -18.578 -9.195 1 98.25 77 ARG A C 1
ATOM 602 O O . ARG A 1 77 ? -0.786 -18.344 -10.109 1 98.25 77 ARG A O 1
ATOM 609 N N . ILE A 1 78 ? 1.192 -18.109 -9.242 1 98.56 78 ILE A N 1
ATOM 610 C CA . ILE A 1 78 ? 1.649 -17.156 -10.242 1 98.56 78 ILE A CA 1
ATOM 611 C C . ILE A 1 78 ? 2.959 -17.641 -10.859 1 98.56 78 ILE A C 1
ATOM 613 O O . ILE A 1 78 ? 3.875 -18.047 -10.141 1 98.56 78 ILE A O 1
ATOM 617 N N . SER A 1 79 ? 3.066 -17.641 -12.102 1 98.38 79 SER A N 1
ATOM 618 C CA . SER A 1 79 ? 4.281 -18.016 -12.812 1 98.38 79 SER A CA 1
ATOM 619 C C . SER A 1 79 ? 4.43 -17.25 -14.117 1 98.38 79 SER A C 1
ATOM 621 O O . SER A 1 79 ? 3.504 -16.547 -14.539 1 98.38 79 SER A O 1
ATOM 623 N N . ASN A 1 80 ? 5.539 -17.281 -14.703 1 97.75 80 ASN A N 1
ATOM 624 C CA . ASN A 1 80 ? 5.832 -16.594 -15.953 1 97.75 80 ASN A CA 1
ATOM 625 C C . ASN A 1 80 ? 5.73 -15.086 -15.797 1 97.75 80 ASN A C 1
ATOM 627 O O . ASN A 1 80 ? 4.98 -14.43 -16.531 1 97.75 80 ASN A O 1
ATOM 631 N N . PHE A 1 81 ? 6.445 -14.602 -14.852 1 98.19 81 PHE A N 1
ATOM 632 C CA . PHE A 1 81 ? 6.484 -13.172 -14.57 1 98.19 81 PHE A CA 1
ATOM 633 C C . PHE A 1 81 ? 7.922 -12.656 -14.578 1 98.19 81 PHE A C 1
ATOM 635 O O . PHE A 1 81 ? 8.867 -13.445 -14.539 1 98.19 81 PHE A O 1
ATOM 642 N N . GLY A 1 82 ? 8.047 -11.312 -14.641 1 97.81 82 GLY A N 1
ATOM 643 C CA . GLY A 1 82 ? 9.344 -10.656 -14.5 1 97.81 82 GLY A CA 1
ATOM 644 C C . GLY A 1 82 ? 9.625 -10.188 -13.086 1 97.81 82 GLY A C 1
ATOM 645 O O . GLY A 1 82 ? 8.719 -10.141 -12.25 1 97.81 82 GLY A O 1
ATOM 646 N N . VAL A 1 83 ? 10.945 -9.992 -12.82 1 98.25 83 VAL A N 1
ATOM 647 C CA . VAL A 1 83 ? 11.352 -9.43 -11.539 1 98.25 83 VAL A CA 1
ATOM 648 C C . VAL A 1 83 ? 12.172 -8.156 -11.758 1 98.25 83 VAL A C 1
ATOM 650 O O . VAL A 1 83 ? 13.188 -8.188 -12.453 1 98.25 83 VAL A O 1
ATOM 653 N N . GLY A 1 84 ? 11.633 -7.016 -11.336 1 97.06 84 GLY A N 1
ATOM 654 C CA . GLY A 1 84 ? 12.328 -5.742 -11.438 1 97.06 84 GLY A CA 1
ATOM 655 C C . GLY A 1 84 ? 12.711 -5.164 -10.086 1 97.06 84 GLY A C 1
ATOM 656 O O . GLY A 1 84 ? 12.305 -5.684 -9.047 1 97.06 84 GLY A O 1
ATOM 657 N N . GLU A 1 85 ? 13.516 -4.094 -10.109 1 96.5 85 GLU A N 1
ATOM 658 C CA . GLU A 1 85 ? 13.812 -3.365 -8.883 1 96.5 85 GLU A CA 1
ATOM 659 C C . GLU A 1 85 ? 12.57 -2.656 -8.344 1 96.5 85 GLU A C 1
ATOM 661 O O . GLU A 1 85 ? 11.773 -2.113 -9.117 1 96.5 85 GLU A O 1
ATOM 666 N N . ASN A 1 86 ? 12.414 -2.859 -7.055 1 95 86 ASN A N 1
ATOM 667 C CA . ASN A 1 86 ? 11.367 -2.062 -6.422 1 95 86 ASN A CA 1
ATOM 668 C C . ASN A 1 86 ? 11.844 -0.643 -6.133 1 95 86 ASN A C 1
ATOM 670 O O . ASN A 1 86 ? 12.305 -0.353 -5.027 1 95 86 ASN A O 1
ATOM 674 N N . GLY A 1 87 ? 11.734 0.137 -7.102 1 86.69 87 GLY A N 1
ATOM 675 C CA . GLY A 1 87 ? 12.297 1.477 -7.07 1 86.69 87 GLY A CA 1
ATOM 676 C C . GLY A 1 87 ? 11.5 2.439 -6.215 1 86.69 87 GLY A C 1
ATOM 677 O O . GLY A 1 87 ? 10.789 2.021 -5.301 1 86.69 87 GLY A O 1
ATOM 678 N N . GLY A 1 88 ? 11.766 3.66 -6.375 1 83.12 88 GLY A N 1
ATOM 679 C CA . GLY A 1 88 ? 11.141 4.715 -5.598 1 83.12 88 GLY A CA 1
ATOM 680 C C . GLY A 1 88 ? 11.984 5.168 -4.418 1 83.12 88 GLY A C 1
ATOM 681 O O . GLY A 1 88 ? 12.727 4.375 -3.838 1 83.12 88 GLY A O 1
ATOM 682 N N . LYS A 1 89 ? 11.898 6.41 -4.074 1 84.75 89 LYS A N 1
ATOM 683 C CA . LYS A 1 89 ? 12.656 6.949 -2.951 1 84.75 89 LYS A CA 1
ATOM 684 C C . LYS A 1 89 ? 12.117 6.422 -1.623 1 84.75 89 LYS A C 1
ATOM 686 O O . LYS A 1 89 ? 12.883 6.215 -0.677 1 84.75 89 LYS A O 1
ATOM 691 N N . TYR A 1 90 ? 10.758 6.086 -1.586 1 90.81 90 TYR A N 1
ATOM 692 C CA . TYR A 1 90 ? 10.102 5.621 -0.368 1 90.81 90 TYR A CA 1
ATOM 693 C C . TYR A 1 90 ? 9.195 4.438 -0.658 1 90.81 90 TYR A C 1
ATOM 695 O O . TYR A 1 90 ? 7.969 4.582 -0.693 1 90.81 90 TYR A O 1
ATOM 703 N N . PRO A 1 91 ? 9.875 3.318 -0.845 1 92.94 91 PRO A N 1
ATOM 704 C CA . PRO A 1 91 ? 9.055 2.145 -1.17 1 92.94 91 PRO A CA 1
ATOM 705 C C . PRO A 1 91 ? 8.078 1.779 -0.055 1 92.94 91 PRO A C 1
ATOM 707 O O . PRO A 1 91 ? 8.398 1.941 1.126 1 92.94 91 PRO A O 1
ATOM 710 N N . LEU A 1 92 ? 6.957 1.202 -0.478 1 92.88 92 LEU A N 1
ATOM 711 C CA . LEU A 1 92 ? 5.91 0.802 0.452 1 92.88 92 LEU A CA 1
ATOM 712 C C . LEU A 1 92 ? 6.352 -0.391 1.292 1 92.88 92 LEU A C 1
ATOM 714 O O . LEU A 1 92 ? 6.078 -0.446 2.492 1 92.88 92 LEU A O 1
ATOM 718 N N . LEU A 1 93 ? 7.082 -1.28 0.633 1 94.44 93 LEU A N 1
ATOM 719 C CA . LEU A 1 93 ? 7.551 -2.506 1.272 1 94.44 93 LEU A CA 1
ATOM 720 C C . LEU A 1 93 ? 9.07 -2.562 1.296 1 94.44 93 LEU A C 1
ATOM 722 O O . LEU A 1 93 ? 9.734 -1.86 0.529 1 94.44 93 LEU A O 1
ATOM 726 N N . LYS A 1 94 ? 9.57 -3.406 2.119 1 92.31 94 LYS A N 1
ATOM 727 C CA . LYS A 1 94 ? 11.016 -3.52 2.303 1 92.31 94 LYS A CA 1
ATOM 728 C C . LYS A 1 94 ? 11.641 -4.402 1.224 1 92.31 94 LYS A C 1
ATOM 730 O O . LYS A 1 94 ? 12.852 -4.367 1.01 1 92.31 94 LYS A O 1
ATOM 735 N N . HIS A 1 95 ? 10.883 -5.223 0.602 1 96.69 95 HIS A N 1
ATOM 736 C CA . HIS A 1 95 ? 11.438 -6.105 -0.417 1 96.69 95 HIS A CA 1
ATOM 737 C C . HIS A 1 95 ? 12.125 -5.309 -1.521 1 96.69 95 HIS A C 1
ATOM 739 O O . HIS A 1 95 ? 11.516 -4.41 -2.109 1 96.69 95 HIS A O 1
ATOM 745 N N . LYS A 1 96 ? 13.242 -5.676 -1.889 1 96.5 96 LYS A N 1
ATOM 746 C CA . LYS A 1 96 ? 14.078 -4.914 -2.814 1 96.5 96 LYS A CA 1
ATOM 747 C C . LYS A 1 96 ? 13.539 -5.008 -4.238 1 96.5 96 LYS A C 1
ATOM 749 O O . LYS A 1 96 ? 13.789 -4.117 -5.059 1 96.5 96 LYS A O 1
ATOM 754 N N . TYR A 1 97 ? 12.797 -6.055 -4.449 1 98.12 97 TYR A N 1
ATOM 755 C CA . TYR A 1 97 ? 12.352 -6.312 -5.812 1 98.12 97 TYR A CA 1
ATOM 756 C C . TYR A 1 97 ? 10.828 -6.328 -5.891 1 98.12 97 TYR A C 1
ATOM 758 O O . TYR A 1 97 ? 10.148 -6.363 -4.863 1 98.12 97 TYR A O 1
ATOM 766 N N . LYS A 1 98 ? 10.367 -6.273 -7.117 1 98.12 98 LYS A N 1
ATOM 767 C CA . LYS A 1 98 ? 8.93 -6.406 -7.379 1 98.12 98 LYS A CA 1
ATOM 768 C C . LYS A 1 98 ? 8.672 -7.363 -8.539 1 98.12 98 LYS A C 1
ATOM 770 O O . LYS A 1 98 ? 9.555 -7.594 -9.367 1 98.12 98 LYS A O 1
ATOM 775 N N . ILE A 1 99 ? 7.512 -7.82 -8.594 1 98.5 99 ILE A N 1
ATOM 776 C CA . ILE A 1 99 ? 7.074 -8.695 -9.672 1 98.5 99 ILE A CA 1
ATOM 777 C C . ILE A 1 99 ? 6.387 -7.863 -10.758 1 98.5 99 ILE A C 1
ATOM 779 O O . ILE A 1 99 ? 5.547 -7.012 -10.461 1 98.5 99 ILE A O 1
ATOM 783 N N . VAL A 1 100 ? 6.82 -8.102 -11.93 1 97.94 100 VAL A N 1
ATOM 784 C CA . VAL A 1 100 ? 6.223 -7.43 -13.078 1 97.94 100 VAL A CA 1
ATOM 785 C C . VAL A 1 100 ? 5.43 -8.438 -13.906 1 97.94 100 VAL A C 1
ATOM 787 O O . VAL A 1 100 ? 5.984 -9.414 -14.406 1 97.94 100 VAL A O 1
ATOM 790 N N . PHE A 1 101 ? 4.156 -8.211 -14.117 1 98.19 101 PHE A N 1
ATOM 791 C CA . PHE A 1 101 ? 3.318 -9.094 -14.922 1 98.19 101 PHE A CA 1
ATOM 792 C C . PHE A 1 101 ? 3.545 -8.852 -16.406 1 98.19 101 PHE A C 1
ATOM 794 O O . PHE A 1 101 ? 3.508 -7.707 -16.875 1 98.19 101 PHE A O 1
ATOM 801 N N . TYR A 1 102 ? 3.689 -10.008 -17.062 1 96.25 102 TYR A N 1
ATOM 802 C CA . TYR A 1 102 ? 3.654 -10.016 -18.516 1 96.25 102 TYR A CA 1
ATOM 803 C C . TYR A 1 102 ? 2.246 -10.297 -19.031 1 96.25 102 TYR A C 1
ATOM 805 O O . TYR A 1 102 ? 1.352 -10.633 -18.25 1 96.25 102 TYR A O 1
ATOM 813 N N . LYS A 1 103 ? 2.129 -10.188 -20.328 1 93.94 103 LYS A N 1
ATOM 814 C CA . LYS A 1 103 ? 0.864 -10.555 -20.953 1 93.94 103 LYS A CA 1
ATOM 815 C C . LYS A 1 103 ? 0.529 -12.023 -20.688 1 93.94 103 LYS A C 1
ATOM 817 O O . LYS A 1 103 ? -0.643 -12.383 -20.562 1 93.94 103 LYS A O 1
ATOM 822 N N . ASN A 1 104 ? 1.531 -12.773 -20.594 1 95.44 104 ASN A N 1
ATOM 823 C CA . ASN A 1 104 ? 1.292 -14.203 -20.469 1 95.44 104 ASN A CA 1
ATOM 824 C C . ASN A 1 104 ? 1.568 -14.703 -19.062 1 95.44 104 ASN A C 1
ATOM 826 O O . ASN A 1 104 ? 1.732 -15.898 -18.844 1 95.44 104 ASN A O 1
ATOM 830 N N . THR A 1 105 ? 1.785 -13.836 -18.156 1 98 105 THR A N 1
ATOM 831 C CA . THR A 1 105 ? 1.886 -14.273 -16.781 1 98 105 THR A CA 1
ATOM 832 C C . THR A 1 105 ? 0.711 -15.172 -16.406 1 98 105 THR A C 1
ATOM 834 O O . THR A 1 105 ? -0.443 -14.844 -16.688 1 98 105 THR A O 1
ATOM 837 N N . ALA A 1 106 ? 1.044 -16.359 -15.859 1 98.06 106 ALA A N 1
ATOM 838 C CA . ALA A 1 106 ? 0.012 -17.297 -15.438 1 98.06 106 ALA A CA 1
ATOM 839 C C . ALA A 1 106 ? -0.489 -16.984 -14.031 1 98.06 106 ALA A C 1
ATOM 841 O O . ALA A 1 106 ? 0.304 -16.875 -13.094 1 98.06 106 ALA A O 1
ATOM 842 N N . LEU A 1 107 ? -1.693 -16.75 -13.883 1 98.12 107 LEU A N 1
ATOM 843 C CA . LEU A 1 107 ? -2.385 -16.453 -12.633 1 98.12 107 LEU A CA 1
ATOM 844 C C . LEU A 1 107 ? -3.564 -17.406 -12.422 1 98.12 107 LEU A C 1
ATOM 846 O O . LEU A 1 107 ? -4.543 -17.359 -13.172 1 98.12 107 LEU A O 1
ATOM 850 N N . THR A 1 108 ? -3.434 -18.281 -11.422 1 97.31 108 THR A N 1
ATOM 851 C CA . THR A 1 108 ? -4.48 -19.266 -11.172 1 97.31 108 THR A CA 1
ATOM 852 C C . THR A 1 108 ? -4.949 -19.203 -9.719 1 97.31 108 THR A C 1
ATOM 854 O O . THR A 1 108 ? -4.137 -19.281 -8.797 1 97.31 108 THR A O 1
ATOM 857 N N . ARG A 1 109 ? -6.246 -19.141 -9.578 1 97.56 109 ARG A N 1
ATOM 858 C CA . ARG A 1 109 ? -6.812 -19.156 -8.234 1 97.56 109 ARG A CA 1
ATOM 859 C C . ARG A 1 109 ? -6.566 -20.5 -7.559 1 97.56 109 ARG A C 1
ATOM 861 O O . ARG A 1 109 ? -6.711 -21.547 -8.188 1 97.56 109 ARG A O 1
ATOM 868 N N . ILE A 1 110 ? -6.16 -20.438 -6.285 1 96.19 110 ILE A N 1
ATOM 869 C CA . ILE A 1 110 ? -5.949 -21.672 -5.531 1 96.19 110 ILE A CA 1
ATOM 870 C C . ILE A 1 110 ? -6.668 -21.578 -4.188 1 96.19 110 ILE A C 1
ATOM 872 O O . ILE A 1 110 ? -7.172 -20.516 -3.812 1 96.19 110 ILE A O 1
ATOM 876 N N . ASP A 1 111 ? -6.703 -22.672 -3.467 1 93.81 111 ASP A N 1
ATOM 877 C CA . ASP A 1 111 ? -7.309 -22.688 -2.139 1 93.81 111 ASP A CA 1
ATOM 878 C C . ASP A 1 111 ? -6.512 -21.844 -1.157 1 93.81 111 ASP A C 1
ATOM 880 O O . ASP A 1 111 ? -5.281 -21.797 -1.216 1 93.81 111 ASP A O 1
ATOM 884 N N . SER A 1 112 ? -7.227 -21.266 -0.224 1 91.69 112 SER A N 1
ATOM 885 C CA . SER A 1 112 ? -6.598 -20.406 0.776 1 91.69 112 SER A CA 1
ATOM 886 C C . SER A 1 112 ? -5.652 -21.203 1.669 1 91.69 112 SER A C 1
ATOM 888 O O . SER A 1 112 ? -5.941 -22.344 2.029 1 91.69 112 SER A O 1
ATOM 890 N N . PHE A 1 113 ? -4.59 -20.516 2.072 1 85.25 113 PHE A N 1
ATOM 891 C CA . PHE A 1 113 ? -3.643 -21.125 3 1 85.25 113 PHE A CA 1
ATOM 892 C C . PHE A 1 113 ? -4.262 -21.281 4.383 1 85.25 113 PHE A C 1
ATOM 894 O O . PHE A 1 113 ? -3.77 -22.047 5.207 1 85.25 113 PHE A O 1
ATOM 901 N N . ASP A 1 114 ? -5.219 -20.422 4.645 1 78.44 114 ASP A N 1
ATOM 902 C CA . ASP A 1 114 ? -5.824 -20.406 5.973 1 78.44 114 ASP A CA 1
ATOM 903 C C . ASP A 1 114 ? -6.477 -21.75 6.289 1 78.44 114 ASP A C 1
ATOM 905 O O . ASP A 1 114 ? -6.605 -22.125 7.457 1 78.44 114 ASP A O 1
ATOM 909 N N . GLN A 1 115 ? -6.98 -22.406 5.43 1 64.38 115 GLN A N 1
ATOM 910 C CA . GLN A 1 115 ? -7.672 -23.672 5.633 1 64.38 115 GLN A CA 1
ATOM 911 C C . GLN A 1 115 ? -6.723 -24.734 6.184 1 64.38 115 GLN A C 1
ATOM 913 O O . GLN A 1 115 ? -7.148 -25.625 6.914 1 64.38 115 GLN A O 1
ATOM 918 N N . ASN A 1 116 ? -5.559 -24.609 5.77 1 55.22 116 ASN A N 1
ATOM 919 C CA . ASN A 1 116 ? -4.625 -25.609 6.266 1 55.22 116 ASN A CA 1
ATOM 920 C C . ASN A 1 116 ? -4.344 -25.422 7.754 1 55.22 116 ASN A C 1
ATOM 922 O O . ASN A 1 116 ? -4.062 -26.391 8.461 1 55.22 116 ASN A O 1
ATOM 926 N N . ASN A 1 117 ? -4.367 -24.188 8.227 1 51 117 ASN A N 1
ATOM 927 C CA . ASN A 1 117 ? -4.086 -23.969 9.648 1 51 117 ASN A CA 1
ATOM 928 C C . ASN A 1 117 ? -5.258 -24.406 10.523 1 51 117 ASN A C 1
ATOM 930 O O . ASN A 1 117 ? -5.125 -24.5 11.742 1 51 117 ASN A O 1
ATOM 934 N N . LYS A 1 118 ? -6.383 -24.531 9.961 1 51.19 118 LYS A N 1
ATOM 935 C CA . LYS A 1 118 ? -7.527 -24.938 10.773 1 51.19 118 LYS A CA 1
ATOM 936 C C . LYS A 1 118 ? -7.336 -26.359 11.32 1 51.19 118 LYS A C 1
ATOM 938 O O . LYS A 1 118 ? -7.789 -26.672 12.422 1 51.19 118 LYS A O 1
ATOM 943 N N . GLY A 1 119 ? -6.77 -27.156 10.625 1 45.94 119 GLY A N 1
ATOM 944 C CA . GLY A 1 119 ? -6.582 -28.5 11.109 1 45.94 119 GLY A CA 1
ATOM 945 C C . GLY A 1 119 ? -5.707 -28.578 12.352 1 45.94 119 GLY A C 1
ATOM 946 O O . GLY A 1 119 ? -5.969 -29.375 13.258 1 45.94 119 GLY A O 1
ATOM 947 N N . LEU A 1 120 ? -4.668 -27.828 12.375 1 43.81 120 LEU A N 1
ATOM 948 C CA . LEU A 1 120 ? -3.678 -28 13.43 1 43.81 120 LEU A CA 1
ATOM 949 C C . LEU A 1 120 ? -4.117 -27.297 14.703 1 43.81 120 LEU A C 1
ATOM 951 O O . LEU A 1 120 ? -3.832 -27.766 15.812 1 43.81 120 LEU A O 1
ATOM 955 N N . LEU A 1 121 ? -4.883 -26.219 14.531 1 44.62 121 LEU A N 1
ATOM 956 C CA . LEU A 1 121 ? -5.34 -25.594 15.766 1 44.62 121 LEU A CA 1
ATOM 957 C C . LEU A 1 121 ? -6.309 -26.5 16.516 1 44.62 121 LEU A C 1
ATOM 959 O O . LEU A 1 121 ? -6.324 -26.5 17.75 1 44.62 121 LEU A O 1
ATOM 963 N N . MET A 1 122 ? -7.031 -27.312 15.852 1 45.16 122 MET A N 1
ATOM 964 C CA . MET A 1 122 ? -7.91 -28.234 16.578 1 45.16 122 MET A CA 1
ATOM 965 C C . MET A 1 122 ? -7.098 -29.25 17.375 1 45.16 122 MET A C 1
ATOM 967 O O . MET A 1 122 ? -7.516 -29.672 18.453 1 45.16 122 MET A O 1
ATOM 971 N N . VAL A 1 123 ? -5.961 -29.609 16.938 1 44.16 123 VAL A N 1
ATOM 972 C CA . VAL A 1 123 ? -5.27 -30.734 17.562 1 44.16 123 VAL A CA 1
ATOM 973 C C . VAL A 1 123 ? -4.582 -30.281 18.844 1 44.16 123 VAL A C 1
ATOM 975 O O . VAL A 1 123 ? -4.566 -31 19.828 1 44.16 123 VAL A O 1
ATOM 978 N N . TYR A 1 124 ? -4.012 -29.047 18.797 1 44.19 124 TYR A N 1
ATOM 979 C CA . TYR A 1 124 ? -3.189 -28.75 19.969 1 44.19 124 TYR A CA 1
ATOM 980 C C . TYR A 1 124 ? -4.055 -28.531 21.203 1 44.19 124 TYR A C 1
ATOM 982 O O . TYR A 1 124 ? -3.574 -28.656 22.328 1 44.19 124 TYR A O 1
ATOM 990 N N . LEU A 1 125 ? -5.332 -28.062 20.984 1 41.34 125 LEU A N 1
ATOM 991 C CA . LEU A 1 125 ? -6.09 -27.828 22.203 1 41.34 125 LEU A CA 1
ATOM 992 C C . LEU A 1 125 ? -6.422 -29.156 22.891 1 41.34 125 LEU A C 1
ATOM 994 O O . LEU A 1 125 ? -6.738 -29.172 24.094 1 41.34 125 LEU A O 1
ATOM 998 N N . GLN A 1 126 ? -6.512 -30.109 22.141 1 37.56 126 GLN A N 1
ATOM 999 C CA . GLN A 1 126 ? -6.934 -31.359 22.766 1 37.56 126 GLN A CA 1
ATOM 1000 C C . GLN A 1 126 ? -5.875 -31.859 23.75 1 37.56 126 GLN A C 1
ATOM 1002 O O . GLN A 1 126 ? -6.203 -32.469 24.766 1 37.56 126 GLN A O 1
ATOM 1007 N N . ASP A 1 127 ? -4.641 -31.672 23.469 1 38.5 127 ASP A N 1
ATOM 1008 C CA . ASP A 1 127 ? -3.691 -32.531 24.172 1 38.5 127 ASP A CA 1
ATOM 1009 C C . ASP A 1 127 ? -3.516 -32.094 25.625 1 38.5 127 ASP A C 1
ATOM 1011 O O . ASP A 1 127 ? -2.869 -32.812 26.406 1 38.5 127 ASP A O 1
ATOM 1015 N N . PHE A 1 128 ? -3.789 -30.781 25.969 1 37.38 128 PHE A N 1
ATOM 1016 C CA . PHE A 1 128 ? -3.186 -30.484 27.266 1 37.38 128 PHE A CA 1
ATOM 1017 C C . PHE A 1 128 ? -3.939 -31.188 28.391 1 37.38 128 PHE A C 1
ATOM 1019 O O . PHE A 1 128 ? -3.504 -31.172 29.531 1 37.38 128 PHE A O 1
ATOM 1026 N N . TYR A 1 129 ? -5.172 -31.594 28.156 1 35.81 129 TYR A N 1
ATOM 1027 C CA . TYR A 1 129 ? -5.812 -32.156 29.328 1 35.81 129 TYR A CA 1
ATOM 1028 C C . TYR A 1 129 ? -5.105 -33.438 29.781 1 35.81 129 TYR A C 1
ATOM 1030 O O . TYR A 1 129 ? -5.547 -34.094 30.734 1 35.81 129 TYR A O 1
ATOM 1038 N N . GLU A 1 130 ? -4.438 -34.031 28.938 1 34.28 130 GLU A N 1
ATOM 1039 C CA . GLU A 1 130 ? -4.09 -35.375 29.391 1 34.28 130 GLU A CA 1
ATOM 1040 C C . GLU A 1 130 ? -3.301 -35.344 30.688 1 34.28 130 GLU A C 1
ATOM 1042 O O . GLU A 1 130 ? -3.357 -36.281 31.484 1 34.28 130 GLU A O 1
ATOM 1047 N N . LEU A 1 131 ? -2.256 -34.531 30.828 1 31.64 131 LEU A N 1
ATOM 1048 C CA . LEU A 1 131 ? -1.189 -35.156 31.594 1 31.64 131 LEU A CA 1
ATOM 1049 C C . LEU A 1 131 ? -1.442 -35 33.094 1 31.64 131 LEU A C 1
ATOM 1051 O O . LEU A 1 131 ? -0.546 -35.25 33.906 1 31.64 131 LEU A O 1
ATOM 1055 N N . TRP A 1 132 ? -2.57 -34.406 33.656 1 31.89 132 TRP A N 1
ATOM 1056 C CA . TRP A 1 132 ? -2.445 -34.375 35.094 1 31.89 132 TRP A CA 1
ATOM 1057 C C . TRP A 1 132 ? -2.375 -35.812 35.656 1 31.89 132 TRP A C 1
ATOM 1059 O O . TRP A 1 132 ? -3.342 -36.562 35.562 1 31.89 132 TRP A O 1
ATOM 1069 N N . PRO A 1 133 ? -1.107 -36.188 35.969 1 30.12 133 PRO A N 1
ATOM 1070 C CA . PRO A 1 133 ? -0.641 -37.5 36.469 1 30.12 133 PRO A CA 1
ATOM 1071 C C . PRO A 1 133 ? -1.381 -37.938 37.75 1 30.12 133 PRO A C 1
ATOM 1073 O O . PRO A 1 133 ? -1.974 -39 37.75 1 30.12 133 PRO A O 1
ATOM 1076 N N . GLU A 1 134 ? -0.558 -37.938 38.906 1 30.45 134 GLU A N 1
ATOM 1077 C CA . GLU A 1 134 ? -0.162 -38.875 39.969 1 30.45 134 GLU A CA 1
ATOM 1078 C C . GLU A 1 134 ? -1.194 -38.906 41.094 1 30.45 134 GLU A C 1
ATOM 1080 O O . GLU A 1 134 ? -1.963 -37.969 41.281 1 30.45 134 GLU A O 1
ATOM 1085 N N . LYS A 1 135 ? -0.999 -40.125 42.031 1 27.59 135 LYS A N 1
ATOM 1086 C CA . LYS A 1 135 ? -1.2 -40.969 43.219 1 27.59 135 LYS A CA 1
ATOM 1087 C C . LYS A 1 135 ? -0.886 -40.188 44.5 1 27.59 135 LYS A C 1
ATOM 1089 O O . LYS A 1 135 ? -1.065 -40.719 45.594 1 27.59 135 LYS A O 1
ATOM 1094 N N . PHE A 1 136 ? -0.371 -38.969 44.719 1 24.48 136 PHE A N 1
ATOM 1095 C CA . PHE A 1 136 ? -0.386 -38.812 46.156 1 24.48 136 PHE A CA 1
A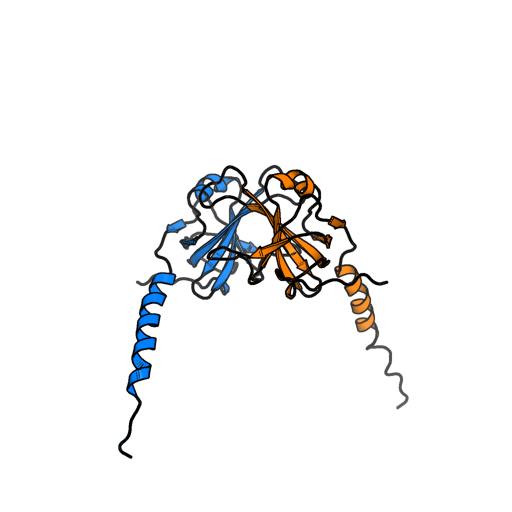TOM 1096 C C . PHE A 1 136 ? -1.791 -38.5 46.656 1 24.48 136 PHE A C 1
ATOM 1098 O O . PHE A 1 136 ? -2.588 -37.906 45.938 1 24.48 136 PHE A O 1
ATOM 1105 N N . MET B 1 1 ? 6.484 28.125 21.703 1 52.28 1 MET B N 1
ATOM 1106 C CA . MET B 1 1 ? 6.621 26.781 22.234 1 52.28 1 MET B CA 1
ATOM 1107 C C . MET B 1 1 ? 6.746 25.766 21.109 1 52.28 1 MET B C 1
ATOM 1109 O O . MET B 1 1 ? 6.094 25.891 20.062 1 52.28 1 MET B O 1
ATOM 1113 N N . SER B 1 2 ? 7.758 24.969 21.125 1 72.88 2 SER B N 1
ATOM 1114 C CA . SER B 1 2 ? 8.031 24.016 20.062 1 72.88 2 SER B CA 1
ATOM 1115 C C . SER B 1 2 ? 6.879 23.031 19.891 1 72.88 2 SER B C 1
ATOM 1117 O O . SER B 1 2 ? 6.305 22.562 20.875 1 72.88 2 SER B O 1
ATOM 1119 N N . GLU B 1 3 ? 6.219 23.094 18.844 1 85.88 3 GLU B N 1
ATOM 1120 C CA . GLU B 1 3 ? 5.098 22.203 18.594 1 85.88 3 GLU B CA 1
ATOM 1121 C C . GLU B 1 3 ? 5.488 20.75 18.859 1 85.88 3 GLU B C 1
ATOM 1123 O O . GLU B 1 3 ? 6.59 20.312 18.5 1 85.88 3 GLU B O 1
ATOM 1128 N N . VAL B 1 4 ? 4.68 20.125 19.75 1 92.31 4 VAL B N 1
ATOM 1129 C CA . VAL B 1 4 ? 4.922 18.719 20.062 1 92.31 4 VAL B CA 1
ATOM 1130 C C . VAL B 1 4 ? 4.152 17.828 19.094 1 92.31 4 VAL B C 1
ATOM 1132 O O . VAL B 1 4 ? 2.959 18.031 18.875 1 92.31 4 VAL B O 1
ATOM 1135 N N . PHE B 1 5 ? 4.844 16.891 18.562 1 97.06 5 PHE B N 1
ATOM 1136 C CA . PHE B 1 5 ? 4.215 15.961 17.625 1 97.06 5 PHE B CA 1
ATOM 1137 C C . PHE B 1 5 ? 4.133 14.562 18.234 1 97.06 5 PHE B C 1
ATOM 1139 O O . PHE B 1 5 ? 5.07 14.109 18.891 1 97.06 5 PHE B O 1
ATOM 1146 N N . THR B 1 6 ? 3.07 13.875 17.984 1 98.12 6 THR B N 1
ATOM 1147 C CA . THR B 1 6 ? 2.861 12.5 18.406 1 98.12 6 THR B CA 1
ATOM 1148 C C . THR B 1 6 ? 3.467 11.523 17.406 1 98.12 6 THR B C 1
ATOM 1150 O O . THR B 1 6 ? 3.201 11.609 16.203 1 98.12 6 THR B O 1
ATOM 1153 N N . PRO B 1 7 ? 4.375 10.602 17.922 1 98.06 7 PRO B N 1
ATOM 1154 C CA . PRO B 1 7 ? 4.832 9.562 17 1 98.06 7 PRO B CA 1
ATOM 1155 C C . PRO B 1 7 ? 3.686 8.734 16.422 1 98.06 7 PRO B C 1
ATOM 1157 O O . PRO B 1 7 ? 2.709 8.461 17.125 1 98.06 7 PRO B O 1
ATOM 1160 N N . LEU B 1 8 ? 3.846 8.289 15.211 1 98.5 8 LEU B N 1
ATOM 1161 C CA . LEU B 1 8 ? 2.756 7.59 14.539 1 98.5 8 LEU B CA 1
ATOM 1162 C C . LEU B 1 8 ? 2.402 6.301 15.273 1 98.5 8 LEU B C 1
ATOM 1164 O O . LEU B 1 8 ? 1.24 5.887 15.289 1 98.5 8 LEU B O 1
ATOM 1168 N N . CYS B 1 9 ? 3.385 5.641 15.875 1 98.06 9 CYS B N 1
ATOM 1169 C CA . CYS B 1 9 ? 3.145 4.383 16.578 1 98.06 9 CYS B CA 1
ATOM 1170 C C . CYS B 1 9 ? 2.246 4.594 17.781 1 98.06 9 CYS B C 1
ATOM 1172 O O . CYS B 1 9 ? 1.657 3.641 18.297 1 98.06 9 CYS B O 1
ATOM 1174 N N . ASP B 1 10 ? 2.068 5.875 18.188 1 97.88 10 ASP B N 1
ATOM 1175 C CA . ASP B 1 10 ? 1.315 6.16 19.406 1 97.88 10 ASP B CA 1
ATOM 1176 C C . ASP B 1 10 ? -0.079 6.691 19.078 1 97.88 10 ASP B C 1
ATOM 1178 O O . ASP B 1 10 ? -0.852 7.02 19.984 1 97.88 10 ASP B O 1
ATOM 1182 N N . VAL B 1 11 ? -0.378 6.738 17.875 1 98.38 11 VAL B N 1
ATOM 1183 C CA . VAL B 1 11 ? -1.697 7.211 17.469 1 98.38 11 VAL B CA 1
ATOM 1184 C C . VAL B 1 11 ? -2.748 6.152 17.797 1 98.38 11 VAL B C 1
ATOM 1186 O O . VAL B 1 11 ? -2.598 4.984 17.422 1 98.38 11 VAL B O 1
ATOM 1189 N N . ASP B 1 12 ? -3.76 6.559 18.438 1 98 12 ASP B N 1
ATOM 1190 C CA . ASP B 1 12 ? -4.852 5.656 18.797 1 98 12 ASP B CA 1
ATOM 1191 C C . ASP B 1 12 ? -6.16 6.422 18.984 1 98 12 ASP B C 1
ATOM 1193 O O . ASP B 1 12 ? -6.172 7.652 18.953 1 98 12 ASP B O 1
ATOM 1197 N N . PRO B 1 13 ? -7.293 5.672 19.062 1 97.06 13 PRO B N 1
ATOM 1198 C CA . PRO B 1 13 ? -8.609 6.324 19.078 1 97.06 13 PRO B CA 1
ATOM 1199 C C . PRO B 1 13 ? -8.812 7.211 20.297 1 97.06 13 PRO B C 1
ATOM 1201 O O . PRO B 1 13 ? -9.734 8.031 20.328 1 97.06 13 PRO B O 1
ATOM 1204 N N . MET B 1 14 ? -8.016 7.078 21.297 1 96.19 14 MET B N 1
ATOM 1205 C CA . MET B 1 14 ? -8.164 7.867 22.516 1 96.19 14 MET B CA 1
ATOM 1206 C C . MET B 1 14 ? -7.395 9.18 22.406 1 96.19 14 MET B C 1
ATOM 1208 O O . MET B 1 14 ? -7.547 10.062 23.25 1 96.19 14 MET B O 1
ATOM 1212 N N . SER B 1 15 ? -6.633 9.266 21.312 1 89.19 15 SER B N 1
ATOM 1213 C CA . SER B 1 15 ? -5.855 10.484 21.094 1 89.19 15 SER B CA 1
ATOM 1214 C C . SER B 1 15 ? -6.762 11.68 20.812 1 89.19 15 SER B C 1
ATOM 1216 O O . SER B 1 15 ? -7.645 11.609 19.953 1 89.19 15 SER B O 1
ATOM 1218 N N . GLU B 1 16 ? -6.598 12.648 21.562 1 90 16 GLU B N 1
ATOM 1219 C CA . GLU B 1 16 ? -7.383 13.859 21.344 1 90 16 GLU B CA 1
ATOM 1220 C C . GLU B 1 16 ? -6.492 15.031 20.938 1 90 16 GLU B C 1
ATOM 1222 O O . GLU B 1 16 ? -5.465 15.281 21.562 1 90 16 GLU B O 1
ATOM 1227 N N . ARG B 1 17 ? -6.816 15.758 19.938 1 94 17 ARG B N 1
ATOM 1228 C CA . ARG B 1 17 ? -6.188 16.984 19.453 1 94 17 ARG B CA 1
ATOM 1229 C C . ARG B 1 17 ? -4.691 16.781 19.234 1 94 17 ARG B C 1
ATOM 1231 O O . ARG B 1 17 ? -3.891 17.656 19.578 1 94 17 ARG B O 1
ATOM 1238 N N . ILE B 1 18 ? -4.355 15.633 18.75 1 97.12 18 ILE B N 1
ATOM 1239 C CA . ILE B 1 18 ? -2.93 15.414 18.547 1 97.12 18 ILE B CA 1
ATOM 1240 C C . ILE B 1 18 ? -2.52 15.922 17.156 1 97.12 18 ILE B C 1
ATOM 1242 O O . ILE B 1 18 ? -3.371 16.172 16.312 1 97.12 18 ILE B O 1
ATOM 1246 N N . LYS B 1 19 ? -1.229 16.188 17.016 1 98.31 19 LYS B N 1
ATOM 1247 C CA . LYS B 1 19 ? -0.587 16.531 15.75 1 98.31 19 LYS B CA 1
ATOM 1248 C C . LYS B 1 19 ? 0.496 15.531 15.375 1 98.31 19 LYS B C 1
ATOM 1250 O O . LYS B 1 19 ? 1.224 15.047 16.25 1 98.31 19 LYS B O 1
ATOM 1255 N N . VAL B 1 20 ? 0.602 15.297 14.117 1 98.38 20 VAL B N 1
ATOM 1256 C CA . VAL B 1 20 ? 1.657 14.398 13.648 1 98.38 20 VAL B CA 1
ATOM 1257 C C . VAL B 1 20 ? 2.447 15.07 12.531 1 98.38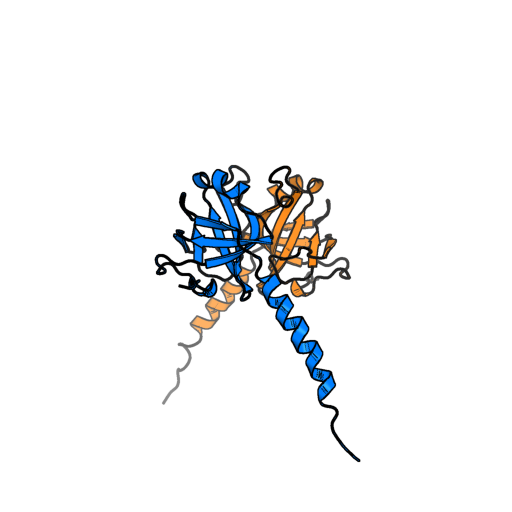 20 VAL B C 1
ATOM 1259 O O . VAL B 1 20 ? 1.962 16.016 11.898 1 98.38 20 VAL B O 1
ATOM 1262 N N . LYS B 1 21 ? 3.598 14.617 12.445 1 98.19 21 LYS B N 1
ATOM 1263 C CA . LYS B 1 21 ? 4.5 15 11.359 1 98.19 21 LYS B CA 1
ATOM 1264 C C . LYS B 1 21 ? 4.98 13.773 10.586 1 98.19 21 LYS B C 1
ATOM 1266 O O . LYS B 1 21 ? 5.488 12.82 11.18 1 98.19 21 LYS B O 1
ATOM 1271 N N . ALA B 1 22 ? 4.758 13.875 9.188 1 98.5 22 ALA B N 1
ATOM 1272 C CA . ALA B 1 22 ? 5.074 12.656 8.445 1 98.5 22 ALA B CA 1
ATOM 1273 C C . ALA B 1 22 ? 5.238 12.953 6.957 1 98.5 22 ALA B C 1
ATOM 1275 O O . ALA B 1 22 ? 4.727 13.953 6.453 1 98.5 22 ALA B O 1
ATOM 1276 N N . ARG B 1 23 ? 5.934 12.086 6.238 1 97.94 23 ARG B N 1
ATOM 1277 C CA . ARG B 1 23 ? 6.051 12.078 4.785 1 97.94 23 ARG B CA 1
ATOM 1278 C C . ARG B 1 23 ? 4.957 11.227 4.148 1 97.94 23 ARG B C 1
ATOM 1280 O O . ARG B 1 23 ? 4.641 10.148 4.645 1 97.94 23 ARG B O 1
ATOM 1287 N N . CYS B 1 24 ? 4.445 11.711 3.076 1 97.06 24 CYS B N 1
ATOM 1288 C CA . CYS B 1 24 ? 3.561 10.867 2.277 1 97.06 24 CYS B CA 1
ATOM 1289 C C . CYS B 1 24 ? 4.359 9.867 1.453 1 97.06 24 CYS B C 1
ATOM 1291 O O . CYS B 1 24 ? 5.148 10.25 0.589 1 97.06 24 CYS B O 1
ATOM 1293 N N . VAL B 1 25 ? 4.113 8.617 1.628 1 95.06 25 VAL B N 1
ATOM 1294 C CA . VAL B 1 25 ? 4.895 7.551 1.009 1 95.06 25 VAL B CA 1
ATOM 1295 C C . VAL B 1 25 ? 4.219 7.098 -0.285 1 95.06 25 VAL B C 1
ATOM 1297 O O . VAL B 1 25 ? 4.871 6.973 -1.323 1 95.06 25 VAL B O 1
ATOM 1300 N N . SER B 1 26 ? 2.969 6.895 -0.182 1 93.88 26 SER B N 1
ATOM 1301 C CA . SER B 1 26 ? 2.193 6.395 -1.313 1 93.88 26 SER B CA 1
ATOM 1302 C C . SER B 1 26 ? 0.749 6.883 -1.253 1 93.88 26 SER B C 1
ATOM 1304 O O . SER B 1 26 ? 0.201 7.082 -0.167 1 93.88 26 SER B O 1
ATOM 1306 N N . ILE B 1 27 ? 0.193 7.137 -2.414 1 94.19 27 ILE B N 1
ATOM 1307 C CA . ILE B 1 27 ? -1.201 7.547 -2.553 1 94.19 27 ILE B CA 1
ATOM 1308 C C . ILE B 1 27 ? -1.893 6.672 -3.596 1 94.19 27 ILE B C 1
ATOM 1310 O O . ILE B 1 27 ? -1.325 6.391 -4.652 1 94.19 27 ILE B O 1
ATOM 1314 N N . TRP B 1 28 ? -3.105 6.238 -3.26 1 91.62 28 TRP B N 1
ATOM 1315 C CA . TRP B 1 28 ? -3.861 5.48 -4.254 1 91.62 28 TRP B CA 1
ATOM 1316 C C . TRP B 1 28 ? -5.359 5.613 -4.012 1 91.62 28 TRP B C 1
ATOM 1318 O O . TRP B 1 28 ? -5.789 5.961 -2.91 1 91.62 28 TRP B O 1
ATOM 1328 N N . ARG B 1 29 ? -6.094 5.359 -5.016 1 91.19 29 ARG B N 1
ATOM 1329 C CA . ARG B 1 29 ? -7.547 5.273 -4.898 1 91.19 29 ARG B CA 1
ATOM 1330 C C . ARG B 1 29 ? -7.984 3.857 -4.531 1 91.19 29 ARG B C 1
ATOM 1332 O O . ARG B 1 29 ? -7.52 2.885 -5.129 1 91.19 29 ARG B O 1
ATOM 1339 N N . SER B 1 30 ? -8.828 3.844 -3.543 1 90.31 30 SER B N 1
ATOM 1340 C CA . SER B 1 30 ? -9.328 2.557 -3.076 1 90.31 30 SER B CA 1
ATOM 1341 C C . SER B 1 30 ? -10.734 2.289 -3.604 1 90.31 30 SER B C 1
ATOM 1343 O O . SER B 1 30 ? -11.547 3.209 -3.725 1 90.31 30 SER B O 1
ATOM 1345 N N . HIS B 1 31 ? -10.977 0.986 -3.873 1 87.38 31 HIS B N 1
ATOM 1346 C CA . HIS B 1 31 ? -12.258 0.527 -4.387 1 87.38 31 HIS B CA 1
ATOM 1347 C C . HIS B 1 31 ? -12.844 -0.578 -3.512 1 87.38 31 HIS B C 1
ATOM 1349 O O . HIS B 1 31 ? -12.109 -1.23 -2.762 1 87.38 31 HIS B O 1
ATOM 1355 N N . ALA B 1 32 ? -14.125 -0.656 -3.627 1 85.62 32 ALA B N 1
ATOM 1356 C CA . ALA B 1 32 ? -14.711 -1.815 -2.959 1 85.62 32 ALA B CA 1
ATOM 1357 C C . ALA B 1 32 ? -14.234 -3.115 -3.6 1 85.62 32 ALA B C 1
ATOM 1359 O O . ALA B 1 32 ? -13.969 -3.16 -4.805 1 85.62 32 ALA B O 1
ATOM 1360 N N . PRO B 1 33 ? -13.992 -4.16 -2.77 1 77.31 33 PRO B N 1
ATOM 1361 C CA . PRO B 1 33 ? -13.562 -5.445 -3.326 1 77.31 33 PRO B CA 1
ATOM 1362 C C . PRO B 1 33 ? -14.422 -5.887 -4.512 1 77.31 33 PRO B C 1
ATOM 1364 O O . PRO B 1 33 ? -15.648 -5.965 -4.395 1 77.31 33 PRO B O 1
ATOM 1367 N N . GLY B 1 34 ? -13.789 -6.074 -5.621 1 75.69 34 GLY B N 1
ATOM 1368 C CA . GLY B 1 34 ? -14.461 -6.566 -6.809 1 75.69 34 GLY B CA 1
ATOM 1369 C C . GLY B 1 34 ? -15.234 -5.488 -7.547 1 75.69 34 GLY B C 1
ATOM 1370 O O . GLY B 1 34 ? -15.969 -5.777 -8.492 1 75.69 34 GLY B O 1
ATOM 1371 N N . LYS B 1 35 ? -15.172 -4.312 -7.102 1 81.62 35 LYS B N 1
ATOM 1372 C CA . LYS B 1 35 ? -15.898 -3.213 -7.727 1 81.62 35 LYS B CA 1
ATOM 1373 C C . LYS B 1 35 ? -14.953 -2.076 -8.102 1 81.62 35 LYS B C 1
ATOM 1375 O O . LYS B 1 35 ? -14.797 -1.11 -7.352 1 81.62 35 LYS B O 1
ATOM 1380 N N . PRO B 1 36 ? -14.422 -2.16 -9.312 1 77.5 36 PRO B N 1
ATOM 1381 C CA . PRO B 1 36 ? -13.445 -1.151 -9.742 1 77.5 36 PRO B CA 1
ATOM 1382 C C . PRO B 1 36 ? -14.039 0.253 -9.797 1 77.5 36 PRO B C 1
ATOM 1384 O O . PRO B 1 36 ? -13.305 1.242 -9.766 1 77.5 36 PRO B O 1
ATOM 1387 N N . THR B 1 37 ? -15.398 0.276 -9.984 1 82.5 37 THR B N 1
ATOM 1388 C CA . THR B 1 37 ? -16.094 1.559 -9.969 1 82.5 37 THR B CA 1
ATOM 1389 C C . THR B 1 37 ? -17.328 1.496 -9.062 1 82.5 37 THR B C 1
ATOM 1391 O O . THR B 1 37 ? -18 0.47 -9 1 82.5 37 THR B O 1
ATOM 1394 N N . PRO B 1 38 ? -17.609 2.721 -8.281 1 89.75 38 PRO B N 1
ATOM 1395 C CA . PRO B 1 38 ? -16.891 3.998 -8.156 1 89.75 38 PRO B CA 1
ATOM 1396 C C . PRO B 1 38 ? -15.719 3.928 -7.188 1 89.75 38 PRO B C 1
ATOM 1398 O O . PRO B 1 38 ? -15.547 2.926 -6.488 1 89.75 38 PRO B O 1
ATOM 1401 N N . VAL B 1 39 ? -14.883 4.891 -7.16 1 89.12 39 VAL B N 1
ATOM 1402 C CA . VAL B 1 39 ? -13.844 5.047 -6.145 1 89.12 39 VAL B CA 1
ATOM 1403 C C . VAL B 1 39 ? -14.484 5.219 -4.77 1 89.12 39 VAL B C 1
ATOM 1405 O O . VAL B 1 39 ? -15.422 6.004 -4.605 1 89.12 39 VAL B O 1
ATOM 1408 N N . ARG B 1 40 ? -13.969 4.477 -3.865 1 92.44 40 ARG B N 1
ATOM 1409 C CA . ARG B 1 40 ? -14.516 4.516 -2.512 1 92.44 40 ARG B CA 1
ATOM 1410 C C . ARG B 1 40 ? -13.812 5.582 -1.674 1 92.44 40 ARG B C 1
ATOM 1412 O O . ARG B 1 40 ? -14.461 6.301 -0.909 1 92.44 40 ARG B O 1
ATOM 1419 N N . SER B 1 41 ? -12.469 5.707 -1.8 1 94.69 41 SER B N 1
ATOM 1420 C CA . SER B 1 41 ? -11.68 6.613 -0.976 1 94.69 41 SER B CA 1
ATOM 1421 C C . SER B 1 41 ? -10.305 6.871 -1.594 1 94.69 41 SER B C 1
ATOM 1423 O O . SER B 1 41 ? -9.898 6.168 -2.52 1 94.69 41 SER B O 1
ATOM 1425 N N . LEU B 1 42 ? -9.781 7.949 -1.181 1 95.25 42 LEU B N 1
ATOM 1426 C CA . LEU B 1 42 ? -8.359 8.188 -1.404 1 95.25 42 LEU B CA 1
ATOM 1427 C C . LEU B 1 42 ? -7.535 7.742 -0.196 1 95.25 42 LEU B C 1
ATOM 1429 O O . LEU B 1 42 ? -7.734 8.25 0.912 1 95.25 42 LEU B O 1
ATOM 1433 N N . ASP B 1 43 ? -6.66 6.789 -0.421 1 95.5 43 ASP B N 1
ATOM 1434 C CA . ASP B 1 43 ? -5.844 6.266 0.669 1 95.5 43 ASP B CA 1
ATOM 1435 C C . ASP B 1 43 ? -4.375 6.637 0.479 1 95.5 43 ASP B C 1
ATOM 1437 O O . ASP B 1 43 ? -3.938 6.91 -0.64 1 95.5 43 ASP B O 1
ATOM 1441 N N . CYS B 1 44 ? -3.66 6.723 1.557 1 96.81 44 CYS B N 1
ATOM 1442 C CA . CYS B 1 44 ? -2.223 6.957 1.503 1 96.81 44 CYS B CA 1
ATOM 1443 C C . CYS B 1 44 ? -1.526 6.379 2.729 1 96.81 44 CYS B C 1
ATOM 1445 O O . CYS B 1 44 ? -2.18 6.047 3.719 1 96.81 44 CYS B O 1
ATOM 1447 N N . VAL B 1 45 ? -0.306 6.168 2.584 1 97.25 45 VAL B N 1
ATOM 1448 C CA . VAL B 1 45 ? 0.566 5.789 3.691 1 97.25 45 VAL B CA 1
ATOM 1449 C C . VAL B 1 45 ? 1.514 6.941 4.02 1 97.25 45 VAL B C 1
ATOM 1451 O O . VAL B 1 45 ? 2.119 7.531 3.121 1 97.25 45 VAL B O 1
ATOM 1454 N N . ILE B 1 46 ? 1.574 7.25 5.273 1 98.38 46 ILE B N 1
ATOM 1455 C CA . ILE B 1 46 ? 2.535 8.258 5.707 1 98.38 46 ILE B CA 1
ATOM 1456 C C . ILE B 1 46 ? 3.551 7.629 6.656 1 98.38 46 ILE B C 1
ATOM 1458 O O . ILE B 1 46 ? 3.27 6.609 7.289 1 98.38 46 ILE B O 1
ATOM 1462 N N . GLN B 1 47 ? 4.652 8.242 6.711 1 97.88 47 GLN B N 1
ATOM 1463 C CA . GLN B 1 47 ? 5.773 7.746 7.504 1 97.88 47 GLN B CA 1
ATOM 1464 C C . GLN B 1 47 ? 6.402 8.867 8.328 1 97.88 47 GLN B C 1
ATOM 1466 O O . GLN B 1 47 ? 6.711 9.938 7.793 1 97.88 47 GLN B O 1
ATOM 1471 N N . ASP B 1 48 ? 6.602 8.625 9.602 1 97.62 48 ASP B N 1
ATOM 1472 C CA . ASP B 1 48 ? 7.238 9.648 10.422 1 97.62 48 ASP B CA 1
ATOM 1473 C C . ASP B 1 48 ? 8.758 9.508 10.398 1 97.62 48 ASP B C 1
ATOM 1475 O O . ASP B 1 48 ? 9.297 8.648 9.695 1 97.62 48 ASP B O 1
ATOM 1479 N N . GLU B 1 49 ? 9.445 10.391 11.148 1 95 49 GLU B N 1
ATOM 1480 C CA . GLU B 1 49 ? 10.898 10.484 11.117 1 95 49 GLU B CA 1
ATOM 1481 C C . GLU B 1 49 ? 11.547 9.219 11.68 1 95 49 GLU B C 1
ATOM 1483 O O . GLU B 1 49 ? 12.648 8.852 11.281 1 95 49 GLU B O 1
ATOM 1488 N N . GLN B 1 50 ? 10.828 8.586 12.523 1 94.44 50 GLN B N 1
ATOM 1489 C CA . GLN B 1 50 ? 11.367 7.395 13.172 1 94.44 50 GLN B CA 1
ATOM 1490 C C . GLN B 1 50 ? 11.125 6.152 12.32 1 94.44 50 GLN B C 1
ATOM 1492 O O . GLN B 1 50 ? 11.578 5.059 12.664 1 94.44 50 GLN B O 1
ATOM 1497 N N . GLY B 1 51 ? 10.406 6.301 11.227 1 94.81 51 GLY B N 1
ATOM 1498 C CA . GLY B 1 51 ? 10.203 5.195 10.305 1 94.81 51 GLY B CA 1
ATOM 1499 C C . GLY B 1 51 ? 8.875 4.492 10.5 1 94.81 51 GLY B C 1
ATOM 1500 O O . GLY B 1 51 ? 8.547 3.555 9.766 1 94.81 51 GLY B O 1
ATOM 1501 N N . ASN B 1 52 ? 8.055 4.996 11.453 1 96.75 52 ASN B N 1
ATOM 1502 C CA . ASN B 1 52 ? 6.727 4.418 11.656 1 96.75 52 ASN B CA 1
ATOM 1503 C C . ASN B 1 52 ? 5.762 4.824 10.547 1 96.75 52 ASN B C 1
ATOM 1505 O O . ASN B 1 52 ? 5.812 5.957 10.055 1 96.75 52 ASN B O 1
ATOM 1509 N N . ARG B 1 53 ? 4.918 3.826 10.195 1 98.06 53 ARG B N 1
ATOM 1510 C CA . ARG B 1 53 ? 3.977 4.094 9.117 1 98.06 53 ARG B CA 1
ATOM 1511 C C . ARG B 1 53 ? 2.539 3.861 9.57 1 98.06 53 ARG B C 1
ATOM 1513 O O . ARG B 1 53 ? 2.283 3.004 10.422 1 98.06 53 ARG B O 1
ATOM 1520 N N . ILE B 1 54 ? 1.665 4.609 9.008 1 98.5 54 ILE B N 1
ATOM 1521 C CA . ILE B 1 54 ? 0.237 4.477 9.273 1 98.5 54 ILE B CA 1
ATOM 1522 C C . ILE B 1 54 ? -0.555 4.785 8.008 1 98.5 54 ILE B C 1
ATOM 1524 O O . ILE B 1 54 ? -0.118 5.582 7.172 1 98.5 54 ILE B O 1
ATOM 1528 N N . GLN B 1 55 ? -1.643 4.086 7.852 1 98.19 55 GLN B N 1
ATOM 1529 C CA . GLN B 1 55 ? -2.521 4.348 6.715 1 98.19 55 GLN B CA 1
ATOM 1530 C C . GLN B 1 55 ? -3.467 5.508 7.008 1 98.19 55 GLN B C 1
ATOM 1532 O O . GLN B 1 55 ? -3.938 5.66 8.141 1 98.19 55 GLN B O 1
ATOM 1537 N N . CYS B 1 56 ? -3.754 6.301 5.957 1 98.44 56 CYS B N 1
ATOM 1538 C CA . CYS B 1 56 ? -4.762 7.352 6.008 1 98.44 56 CYS B CA 1
ATOM 1539 C C . CYS B 1 56 ? -5.871 7.094 4.992 1 98.44 56 CYS B C 1
ATOM 1541 O O . CYS B 1 56 ? -5.637 6.473 3.957 1 98.44 56 CYS B O 1
ATOM 1543 N N . THR B 1 57 ? -7.051 7.582 5.305 1 97.69 57 THR B N 1
ATOM 1544 C CA . THR B 1 57 ? -8.164 7.469 4.367 1 97.69 57 THR B CA 1
ATOM 1545 C C . THR B 1 57 ? -8.945 8.773 4.297 1 97.69 57 THR B C 1
ATOM 1547 O O . THR B 1 57 ? -9.141 9.445 5.312 1 97.69 57 THR B O 1
ATOM 1550 N N . ILE B 1 58 ? -9.234 9.164 3.119 1 97.62 58 ILE B N 1
ATOM 1551 C CA . ILE B 1 58 ? -10.094 10.297 2.803 1 97.62 58 ILE B CA 1
ATOM 1552 C C . ILE B 1 58 ? -11.336 9.812 2.062 1 97.62 58 ILE B C 1
ATOM 1554 O O . ILE B 1 58 ? -11.234 9.25 0.971 1 97.62 58 ILE B O 1
ATOM 1558 N N . ARG B 1 59 ? -12.398 10.109 2.67 1 95.5 59 ARG B N 1
ATOM 1559 C CA . ARG B 1 59 ? -13.633 9.641 2.057 1 95.5 59 ARG B CA 1
ATOM 1560 C C . ARG B 1 59 ? -13.961 10.438 0.801 1 95.5 59 ARG B C 1
ATOM 1562 O O . ARG B 1 59 ? -13.406 11.516 0.585 1 95.5 59 ARG B O 1
ATOM 1569 N N . LYS B 1 60 ? -14.844 9.906 0.111 1 92.88 60 LYS B N 1
ATOM 1570 C CA . LYS B 1 60 ? -15.164 10.406 -1.224 1 92.88 60 LYS B CA 1
ATOM 1571 C C . LYS B 1 60 ? -15.461 11.898 -1.199 1 92.88 60 LYS B C 1
ATOM 1573 O O . LYS B 1 60 ? -14.984 12.648 -2.057 1 92.88 60 LYS B O 1
ATOM 1578 N N . ASP B 1 61 ? -16.234 12.422 -0.286 1 93.94 61 ASP B N 1
ATOM 1579 C CA . ASP B 1 61 ? -16.656 13.812 -0.226 1 93.94 61 ASP B CA 1
ATOM 1580 C C . ASP B 1 61 ? -15.477 14.734 0.071 1 93.94 61 ASP B C 1
ATOM 1582 O O . ASP B 1 61 ? -15.508 15.922 -0.254 1 93.94 61 ASP B O 1
ATOM 1586 N N . GLY B 1 62 ? -14.43 14.195 0.642 1 94.88 62 GLY B N 1
ATOM 1587 C CA . GLY B 1 62 ? -13.266 14.992 0.996 1 94.88 62 GLY B CA 1
ATOM 1588 C C . GLY B 1 62 ? -12.148 14.898 -0.025 1 94.88 62 GLY B C 1
ATOM 1589 O O . GLY B 1 62 ? -11.219 15.719 -0.016 1 94.88 62 GLY B O 1
ATOM 1590 N N . MET B 1 63 ? -12.234 14.031 -0.951 1 93.12 63 MET B N 1
ATOM 1591 C CA . MET B 1 63 ? -11.148 13.664 -1.852 1 93.12 63 MET B CA 1
ATOM 1592 C C . MET B 1 63 ? -10.727 14.852 -2.709 1 93.12 63 MET B C 1
ATOM 1594 O O . MET B 1 63 ? -9.539 15.117 -2.875 1 93.12 63 MET B O 1
ATOM 1598 N N . PRO B 1 64 ? -11.664 15.586 -3.275 1 91.81 64 PRO B N 1
ATOM 1599 C CA . PRO B 1 64 ? -11.25 16.672 -4.168 1 91.81 64 PRO B CA 1
ATOM 1600 C C . PRO B 1 64 ? -10.32 17.672 -3.49 1 91.81 64 PRO B C 1
ATOM 1602 O O . PRO B 1 64 ? -9.422 18.219 -4.133 1 91.81 64 PRO B O 1
ATOM 1605 N N . LYS B 1 65 ? -10.516 17.938 -2.281 1 93.5 65 LYS B N 1
ATOM 1606 C CA . LYS B 1 65 ? -9.703 18.891 -1.54 1 93.5 65 LYS B CA 1
ATOM 1607 C C . LYS B 1 65 ? -8.266 18.391 -1.393 1 93.5 65 LYS B C 1
ATOM 1609 O O . LYS B 1 65 ? -7.316 19.141 -1.65 1 93.5 65 LYS B O 1
ATOM 1614 N N . TYR B 1 66 ? -8.086 17.125 -1.109 1 94.88 66 TYR B N 1
ATOM 1615 C CA . TYR B 1 66 ? -6.777 16.656 -0.677 1 94.88 66 TYR B CA 1
ATOM 1616 C C . TYR B 1 66 ? -6.027 15.992 -1.83 1 94.88 66 TYR B C 1
ATOM 1618 O O . TYR B 1 66 ? -4.805 15.859 -1.784 1 94.88 66 TYR B O 1
ATOM 1626 N N . GLU B 1 67 ? -6.703 15.469 -2.795 1 90.06 67 GLU B N 1
ATOM 1627 C CA . GLU B 1 67 ? -6.062 14.797 -3.922 1 90.06 67 GLU B CA 1
ATOM 1628 C C . GLU B 1 67 ? -5.105 15.734 -4.652 1 90.06 67 GLU B C 1
ATOM 1630 O O . GLU B 1 67 ? -4.051 15.305 -5.125 1 90.06 67 GLU B O 1
ATOM 1635 N N . GLY B 1 68 ? -5.379 17.016 -4.602 1 86.4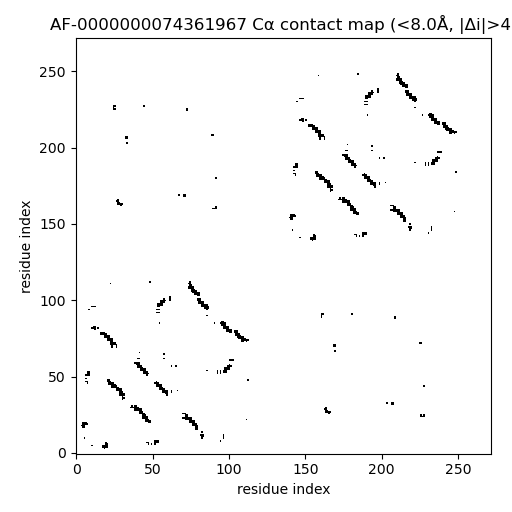4 68 GLY B N 1
ATOM 1636 C CA . GLY B 1 68 ? -4.492 17.984 -5.219 1 86.44 68 GLY B CA 1
ATOM 1637 C C . GLY B 1 68 ? -3.404 18.469 -4.285 1 86.44 68 GLY B C 1
ATOM 1638 O O . GLY B 1 68 ? -2.414 19.062 -4.727 1 86.44 68 GLY B O 1
ATOM 1639 N N . LEU B 1 69 ? -3.551 18.172 -3.057 1 92.31 69 LEU B N 1
ATOM 1640 C CA . LEU B 1 69 ? -2.65 18.703 -2.039 1 92.31 69 LEU B CA 1
ATOM 1641 C C . LEU B 1 69 ? -1.623 17.656 -1.622 1 92.31 69 LEU B C 1
ATOM 1643 O O . LEU B 1 69 ? -0.444 17.969 -1.447 1 92.31 69 LEU B O 1
ATOM 1647 N N . LEU B 1 70 ? -2.061 16.422 -1.526 1 94.25 70 LEU B N 1
ATOM 1648 C CA . LEU B 1 70 ? -1.2 15.336 -1.077 1 94.25 70 LEU B CA 1
ATOM 1649 C C . LEU B 1 70 ? -0.26 14.891 -2.191 1 94.25 70 LEU B C 1
ATOM 1651 O O . LEU B 1 70 ? -0.702 14.617 -3.311 1 94.25 70 LEU B O 1
ATOM 1655 N N . GLN B 1 71 ? 0.965 14.914 -1.907 1 92.88 71 GLN B N 1
ATOM 1656 C CA . GLN B 1 71 ? 1.972 14.5 -2.879 1 92.88 71 GLN B CA 1
ATOM 1657 C C . GLN B 1 71 ? 2.959 13.508 -2.266 1 92.88 71 GLN B C 1
ATOM 1659 O O . GLN B 1 71 ? 3.414 13.703 -1.135 1 92.88 71 GLN B O 1
ATOM 1664 N N . GLU B 1 72 ? 3.24 12.469 -2.998 1 92.38 72 GLU B N 1
ATOM 1665 C CA . GLU B 1 72 ? 4.219 11.492 -2.539 1 92.38 72 GLU B CA 1
ATOM 1666 C C . GLU B 1 72 ? 5.594 12.125 -2.363 1 92.38 72 GLU B C 1
ATOM 1668 O O . GLU B 1 72 ? 6.035 12.906 -3.209 1 92.38 72 GLU B O 1
ATOM 1673 N N . GLY B 1 73 ? 6.219 11.797 -1.271 1 93.06 73 GLY B N 1
ATOM 1674 C CA . GLY B 1 73 ? 7.559 12.289 -0.992 1 93.06 73 GLY B CA 1
ATOM 1675 C C . GLY B 1 73 ? 7.574 13.578 -0.201 1 93.06 73 GLY B C 1
ATOM 1676 O O . GLY B 1 73 ? 8.625 14 0.292 1 93.06 73 GLY B O 1
ATOM 1677 N N . VAL B 1 74 ? 6.422 14.211 -0.079 1 94.5 74 VAL B N 1
ATOM 1678 C CA . VAL B 1 74 ? 6.336 15.492 0.61 1 94.5 74 VAL B CA 1
ATOM 1679 C C . VAL B 1 74 ? 6.004 15.266 2.084 1 94.5 74 VAL B C 1
ATOM 1681 O O . VAL B 1 74 ? 5.289 14.32 2.428 1 94.5 74 VAL B O 1
ATOM 1684 N N . CYS B 1 75 ? 6.566 16.125 2.957 1 97.81 75 CYS B N 1
ATOM 1685 C CA . CYS B 1 75 ? 6.332 16.047 4.395 1 97.81 75 CYS B CA 1
ATOM 1686 C C . CYS B 1 75 ? 5.262 17.031 4.836 1 97.81 75 CYS B C 1
ATOM 1688 O O . CYS B 1 75 ? 5.215 18.156 4.348 1 97.81 75 CYS B O 1
ATOM 1690 N N . TYR B 1 76 ? 4.477 16.625 5.82 1 98.31 76 TYR B N 1
ATOM 1691 C CA . TYR B 1 76 ? 3.346 17.422 6.266 1 98.31 76 TYR B CA 1
ATOM 1692 C C . TYR B 1 76 ? 3.252 17.438 7.789 1 98.31 76 TYR B C 1
ATOM 1694 O O . TYR B 1 76 ? 3.656 16.484 8.453 1 98.31 76 TYR B O 1
ATOM 1702 N N . ARG B 1 77 ? 2.791 18.469 8.25 1 98.25 77 ARG B N 1
ATOM 1703 C CA . ARG B 1 77 ? 2.123 18.516 9.547 1 98.25 77 ARG B CA 1
ATOM 1704 C C . ARG B 1 77 ? 0.626 18.266 9.398 1 98.25 77 ARG B C 1
ATOM 1706 O O . ARG B 1 77 ? -0.041 18.922 8.594 1 98.25 77 ARG B O 1
ATOM 1713 N N . ILE B 1 78 ? 0.041 17.422 10.164 1 98.56 78 ILE B N 1
ATOM 1714 C CA . ILE B 1 78 ? -1.364 17.047 10.047 1 98.56 78 ILE B CA 1
ATOM 1715 C C . ILE B 1 78 ? -2.037 17.141 11.414 1 98.56 78 ILE B C 1
ATOM 1717 O O . ILE B 1 78 ? -1.498 16.656 12.414 1 98.56 78 ILE B O 1
ATOM 1721 N N . SER B 1 79 ? -3.129 17.75 11.492 1 98.38 79 SER B N 1
ATOM 1722 C CA . SER B 1 79 ? -3.9 17.859 12.727 1 98.38 79 SER B CA 1
ATOM 1723 C C . SER B 1 79 ? -5.398 17.906 12.445 1 98.38 79 SER B C 1
ATOM 1725 O O . SER B 1 79 ? -5.809 18.031 11.289 1 98.38 79 SER B O 1
ATOM 1727 N N . ASN B 1 80 ? -6.191 17.75 13.406 1 97.69 80 ASN B N 1
ATOM 1728 C CA . ASN B 1 80 ? -7.645 17.766 13.297 1 97.69 80 ASN B CA 1
ATOM 1729 C C . ASN B 1 80 ? -8.156 16.625 12.414 1 97.69 80 ASN B C 1
ATOM 1731 O O . ASN B 1 80 ? -8.859 16.859 11.438 1 97.69 80 ASN B O 1
ATOM 1735 N N . PHE B 1 81 ? -7.762 15.453 12.781 1 98.19 81 PHE B N 1
ATOM 1736 C CA . PHE B 1 81 ? -8.164 14.25 12.062 1 98.19 81 PHE B CA 1
ATOM 1737 C C . PHE B 1 81 ? -8.797 13.242 13.023 1 98.19 81 PHE B C 1
ATOM 1739 O O . PHE B 1 81 ? -8.672 13.367 14.242 1 98.19 81 PHE B O 1
ATOM 1746 N N . GLY B 1 82 ? -9.461 12.242 12.43 1 97.81 82 GLY B N 1
ATOM 1747 C CA . GLY B 1 82 ? -9.984 11.117 13.188 1 97.81 82 GLY B CA 1
ATOM 1748 C C . GLY B 1 82 ? -9.07 9.914 13.195 1 97.81 82 GLY B C 1
ATOM 1749 O O . GLY B 1 82 ? -8.133 9.836 12.391 1 97.81 82 GLY B O 1
ATOM 1750 N N . VAL B 1 83 ? -9.297 9.047 14.219 1 98.19 83 VAL B N 1
ATOM 1751 C CA . VAL B 1 83 ? -8.57 7.785 14.273 1 98.19 83 VAL B CA 1
ATOM 1752 C C . VAL B 1 83 ? -9.547 6.617 14.32 1 98.19 83 VAL B C 1
ATOM 1754 O O . VAL B 1 83 ? -10.406 6.551 15.203 1 98.19 83 VAL B O 1
ATOM 1757 N N . GLY B 1 84 ? -9.547 5.809 13.273 1 96.94 84 GLY B N 1
ATOM 1758 C CA . GLY B 1 84 ? -10.391 4.625 13.211 1 96.94 84 GLY B CA 1
ATOM 1759 C C . GLY B 1 84 ? -9.602 3.328 13.234 1 96.94 84 GLY B C 1
ATOM 1760 O O . GLY B 1 84 ? -8.375 3.34 13.164 1 96.94 84 GLY B O 1
ATOM 1761 N N . GLU B 1 85 ? -10.312 2.207 13.359 1 96.38 85 GLU B N 1
ATOM 1762 C CA . GLU B 1 85 ? -9.672 0.901 13.234 1 96.38 85 GLU B CA 1
ATOM 1763 C C . GLU B 1 85 ? -9.195 0.661 11.805 1 96.38 85 GLU B C 1
ATOM 1765 O O . GLU B 1 85 ? -9.867 1.037 10.844 1 96.38 85 GLU B O 1
ATOM 1770 N N . ASN B 1 86 ? -7.969 0.203 11.781 1 94.62 86 ASN B N 1
ATOM 1771 C CA . ASN B 1 86 ? -7.5 -0.235 10.469 1 94.62 86 ASN B CA 1
ATOM 1772 C C . ASN B 1 86 ? -8.031 -1.624 10.125 1 94.62 86 ASN B C 1
ATOM 1774 O O . ASN B 1 86 ? -7.367 -2.629 10.391 1 94.62 86 ASN B O 1
ATOM 1778 N N . GLY B 1 87 ? -9.148 -1.624 9.617 1 85.81 87 GLY B N 1
ATOM 1779 C CA . GLY B 1 87 ? -9.883 -2.855 9.375 1 85.81 87 GLY B CA 1
ATOM 1780 C C . GLY B 1 87 ? -9.328 -3.658 8.211 1 85.81 87 GLY B C 1
ATOM 1781 O O . GLY B 1 87 ? -8.156 -3.51 7.848 1 85.81 87 GLY B O 1
ATOM 1782 N N . GLY B 1 88 ? -10.07 -4.566 7.781 1 82.56 88 GLY B N 1
ATOM 1783 C CA . GLY B 1 88 ? -9.688 -5.469 6.707 1 82.56 88 GLY B CA 1
ATOM 1784 C C . GLY B 1 88 ? -9.125 -6.789 7.207 1 82.56 88 GLY B C 1
ATOM 1785 O O . GLY B 1 88 ? -8.5 -6.844 8.266 1 82.56 88 GLY B O 1
ATOM 1786 N N . LYS B 1 89 ? -9.375 -7.82 6.488 1 84.38 89 LYS B N 1
ATOM 1787 C CA . LYS B 1 89 ? -8.875 -9.141 6.875 1 84.38 89 LYS B CA 1
ATOM 1788 C C . LYS B 1 89 ? -7.359 -9.227 6.699 1 84.38 89 LYS B C 1
ATOM 1790 O O . LYS B 1 89 ? -6.68 -9.898 7.477 1 84.38 89 LYS B O 1
ATOM 1795 N N . TYR B 1 90 ? -6.797 -8.414 5.711 1 90.56 90 TYR B N 1
ATOM 1796 C CA . TYR B 1 90 ? -5.371 -8.43 5.406 1 90.56 90 TYR B CA 1
ATOM 1797 C C . TYR B 1 90 ? -4.832 -7.016 5.242 1 90.56 90 TYR B C 1
ATOM 1799 O O . TYR B 1 90 ? -4.578 -6.566 4.121 1 90.56 90 TYR B O 1
ATOM 1807 N N . PRO B 1 91 ? -4.691 -6.402 6.402 1 92.56 91 PRO B N 1
ATOM 1808 C CA . PRO B 1 91 ? -4.215 -5.016 6.312 1 92.56 91 PRO B CA 1
ATOM 1809 C C . PRO B 1 91 ? -2.83 -4.91 5.68 1 92.56 91 PRO B C 1
ATOM 1811 O O . PRO B 1 91 ? -1.986 -5.789 5.879 1 92.56 91 PRO B O 1
ATOM 1814 N N . LEU B 1 92 ? -2.611 -3.779 5.012 1 92.56 92 LEU B N 1
ATOM 1815 C CA . LEU B 1 92 ? -1.346 -3.516 4.332 1 92.56 92 LEU B CA 1
ATOM 1816 C C . LEU B 1 92 ? -0.228 -3.283 5.344 1 92.56 92 LEU B C 1
ATOM 1818 O O . LEU B 1 92 ? 0.896 -3.756 5.152 1 92.56 92 LEU B O 1
ATOM 1822 N N . LEU B 1 93 ? -0.6 -2.59 6.43 1 94.19 93 LEU B N 1
ATOM 1823 C CA . LEU B 1 93 ? 0.355 -2.236 7.473 1 94.19 93 LEU B CA 1
ATOM 1824 C C . LEU B 1 93 ? -0.024 -2.887 8.797 1 94.19 93 LEU B C 1
ATOM 1826 O O . LEU B 1 93 ? -1.168 -3.309 8.984 1 94.19 93 LEU B O 1
ATOM 1830 N N . LYS B 1 94 ? 0.902 -2.92 9.688 1 92.12 94 LYS B N 1
ATOM 1831 C CA . LYS B 1 94 ? 0.705 -3.576 10.977 1 92.12 94 LYS B CA 1
ATOM 1832 C C . LYS B 1 94 ? 0.007 -2.645 11.961 1 92.12 94 LYS B C 1
ATOM 1834 O O . LYS B 1 94 ? -0.527 -3.096 12.977 1 92.12 94 LYS B O 1
ATOM 1839 N N . HIS B 1 95 ? 0.038 -1.396 11.742 1 96.62 95 HIS B N 1
ATOM 1840 C CA . HIS B 1 95 ? -0.595 -0.47 12.68 1 96.62 95 HIS B CA 1
ATOM 1841 C C . HIS B 1 95 ? -2.08 -0.776 12.836 1 96.62 95 HIS B C 1
ATOM 1843 O O . HIS B 1 95 ? -2.811 -0.856 11.844 1 96.62 95 HIS B O 1
ATOM 1849 N N . LYS B 1 96 ? -2.523 -0.812 13.984 1 96.31 96 LYS B N 1
ATOM 1850 C CA . LYS B 1 96 ? -3.881 -1.254 14.289 1 96.31 96 LYS B CA 1
ATOM 1851 C C . LYS B 1 96 ? -4.906 -0.206 13.867 1 96.31 96 LYS B C 1
ATOM 1853 O O . LYS B 1 96 ? -6.062 -0.537 13.586 1 96.31 96 LYS B O 1
ATOM 1858 N N . TYR B 1 97 ? -4.43 0.993 13.789 1 98.06 97 TYR B N 1
ATOM 1859 C CA . TYR B 1 97 ? -5.355 2.09 13.523 1 98.06 97 TYR B CA 1
ATOM 1860 C C . TYR B 1 97 ? -4.992 2.814 12.234 1 98.06 97 TYR B C 1
ATOM 1862 O O . TYR B 1 97 ? -3.914 2.602 11.68 1 98.06 97 TYR B O 1
ATOM 1870 N N . LYS B 1 98 ? -5.93 3.621 11.805 1 98.06 98 LYS B N 1
ATOM 1871 C CA . LYS B 1 98 ? -5.707 4.484 10.648 1 98.06 98 LYS B CA 1
ATOM 1872 C C . LYS B 1 98 ? -6.191 5.906 10.922 1 98.06 98 LYS B C 1
ATOM 1874 O O . LYS B 1 98 ? -7.043 6.121 11.789 1 98.06 98 LYS B O 1
ATOM 1879 N N . ILE B 1 99 ? -5.707 6.781 10.172 1 98.44 99 ILE B N 1
ATOM 1880 C CA . ILE B 1 99 ? -6.125 8.18 10.25 1 98.44 99 ILE B CA 1
ATOM 1881 C C . ILE B 1 99 ? -7.223 8.445 9.227 1 98.44 99 ILE B C 1
ATOM 1883 O O . ILE B 1 99 ? -7.109 8.047 8.062 1 98.44 99 ILE B O 1
ATOM 1887 N N . VAL B 1 100 ? -8.234 9.047 9.703 1 97.94 100 VAL B N 1
ATOM 1888 C CA . VAL B 1 100 ? -9.344 9.422 8.836 1 97.94 100 VAL B CA 1
ATOM 1889 C C . VAL B 1 100 ? -9.398 10.945 8.688 1 97.94 100 VAL B C 1
ATOM 1891 O O . VAL B 1 100 ? -9.539 11.664 9.672 1 97.94 100 VAL B O 1
ATOM 1894 N N . PHE B 1 101 ? -9.32 11.445 7.496 1 98.19 101 PHE B N 1
ATOM 1895 C CA . PHE B 1 101 ? -9.383 12.883 7.242 1 98.19 101 PHE B CA 1
ATOM 1896 C C . PHE B 1 101 ? -10.82 13.383 7.301 1 98.19 101 PHE B C 1
ATOM 1898 O O . PHE B 1 101 ? -11.711 12.805 6.676 1 98.19 101 PHE B O 1
ATOM 1905 N N . TYR B 1 102 ? -10.898 14.5 8.023 1 96.25 102 TYR B N 1
ATOM 1906 C CA . TYR B 1 102 ? -12.125 15.281 7.988 1 96.25 102 TYR B CA 1
ATOM 1907 C C . TYR B 1 102 ? -12.039 16.375 6.926 1 96.25 102 TYR B C 1
ATOM 1909 O O . TYR B 1 102 ? -10.977 16.594 6.34 1 96.25 102 TYR B O 1
ATOM 1917 N N . LYS B 1 103 ? -13.156 17.016 6.75 1 93.94 103 LYS B N 1
ATOM 1918 C CA . LYS B 1 103 ? -13.18 18.172 5.855 1 93.94 103 LYS B CA 1
ATOM 1919 C C . LYS B 1 103 ? -12.219 19.25 6.336 1 93.94 103 LYS B C 1
ATOM 1921 O O . LYS B 1 103 ? -11.625 19.969 5.527 1 93.94 103 LYS B O 1
ATOM 1926 N N . ASN B 1 104 ? -12.086 19.312 7.59 1 95.38 104 ASN B N 1
ATOM 1927 C CA . ASN B 1 104 ? -11.281 20.391 8.133 1 95.38 104 ASN B CA 1
ATOM 1928 C C . ASN B 1 104 ? -9.93 19.906 8.641 1 95.38 104 ASN B C 1
ATOM 1930 O O . ASN B 1 104 ? -9.266 20.578 9.414 1 95.38 104 ASN B O 1
ATOM 1934 N N . THR B 1 105 ? -9.617 18.703 8.391 1 98 105 THR B N 1
ATOM 1935 C CA . THR B 1 105 ? -8.266 18.25 8.711 1 98 105 THR B CA 1
ATOM 1936 C C . THR B 1 105 ? -7.23 19.234 8.18 1 98 105 THR B C 1
ATOM 1938 O O . THR B 1 105 ? -7.301 19.656 7.023 1 98 105 THR B O 1
ATOM 1941 N N . ALA B 1 106 ? -6.328 19.672 9.078 1 98.06 106 ALA B N 1
ATOM 1942 C CA . ALA B 1 106 ? -5.27 20.594 8.695 1 98.06 106 ALA B CA 1
ATOM 1943 C C . ALA B 1 106 ? -4.07 19.844 8.109 1 98.06 106 ALA B C 1
ATOM 1945 O O . ALA B 1 106 ? -3.539 18.938 8.734 1 98.06 106 ALA B O 1
ATOM 1946 N N . LEU B 1 107 ? -3.703 20.125 6.961 1 98.12 107 LEU B N 1
ATOM 1947 C CA . LEU B 1 107 ? -2.58 19.562 6.227 1 98.12 107 LEU B CA 1
ATOM 1948 C C . LEU B 1 107 ? -1.655 20.672 5.715 1 98.12 107 LEU B C 1
ATOM 1950 O O . LEU B 1 107 ? -2.039 21.453 4.844 1 98.12 107 LEU B O 1
ATOM 1954 N N . THR B 1 108 ? -0.446 20.734 6.309 1 97.31 108 THR B N 1
ATOM 1955 C CA . THR B 1 108 ? 0.491 21.797 5.934 1 97.31 108 THR B CA 1
ATOM 1956 C C . THR B 1 108 ? 1.831 21.203 5.512 1 97.31 108 THR B C 1
ATOM 1958 O O . THR B 1 108 ? 2.424 20.406 6.246 1 97.31 108 THR B O 1
ATOM 1961 N N . ARG B 1 109 ? 2.279 21.641 4.363 1 97.56 109 ARG B N 1
ATOM 1962 C CA . ARG B 1 109 ? 3.592 21.203 3.9 1 97.56 109 ARG B CA 1
ATOM 1963 C C . ARG B 1 109 ? 4.695 21.719 4.816 1 97.56 109 ARG B C 1
ATOM 1965 O O . ARG B 1 109 ? 4.668 22.875 5.246 1 97.56 109 ARG B O 1
ATOM 1972 N N . ILE B 1 110 ? 5.637 20.828 5.137 1 96.19 110 ILE B N 1
ATOM 1973 C CA . ILE B 1 110 ? 6.77 21.234 5.965 1 96.19 110 ILE B CA 1
ATOM 1974 C C . ILE B 1 110 ? 8.07 20.781 5.312 1 96.19 110 ILE B C 1
ATOM 1976 O O . ILE B 1 110 ? 8.062 20.047 4.332 1 96.19 110 ILE B O 1
ATOM 1980 N N . ASP B 1 111 ? 9.18 21.219 5.867 1 93.69 111 ASP B N 1
ATOM 1981 C CA . ASP B 1 111 ? 10.484 20.797 5.363 1 93.69 111 ASP B CA 1
ATOM 1982 C C . ASP B 1 111 ? 10.719 19.312 5.605 1 93.69 111 ASP B C 1
ATOM 1984 O O . ASP B 1 111 ? 10.312 18.766 6.633 1 93.69 111 ASP B O 1
ATOM 1988 N N . SER B 1 112 ? 11.461 18.719 4.684 1 91.69 112 SER B N 1
ATOM 1989 C CA . SER B 1 112 ? 11.758 17.297 4.773 1 91.69 112 SER B CA 1
ATOM 1990 C C . SER B 1 112 ? 12.609 16.984 6.004 1 91.69 112 SER B C 1
ATOM 1992 O O . SER B 1 112 ? 13.5 17.75 6.363 1 91.69 112 SER B O 1
ATOM 1994 N N . PHE B 1 113 ? 12.352 15.797 6.562 1 85.56 113 PHE B N 1
ATOM 1995 C CA . PHE B 1 113 ? 13.148 15.32 7.688 1 85.56 113 PHE B CA 1
ATOM 1996 C C . PHE B 1 113 ? 14.578 15.031 7.254 1 85.56 113 PHE B C 1
ATOM 1998 O O . PHE B 1 113 ? 15.477 14.945 8.094 1 85.56 113 PHE B O 1
ATOM 2005 N N . ASP B 1 114 ? 14.688 14.695 5.992 1 78.75 114 ASP B N 1
ATOM 2006 C CA . ASP B 1 114 ? 15.984 14.281 5.469 1 78.75 114 ASP B CA 1
ATOM 2007 C C . ASP B 1 114 ? 17.016 15.391 5.613 1 78.75 114 ASP B C 1
ATOM 2009 O O . ASP B 1 114 ? 18.219 15.117 5.707 1 78.75 114 ASP B O 1
ATOM 2013 N N . GLN B 1 115 ? 16.703 16.531 5.527 1 64.06 115 GLN B N 1
ATOM 2014 C CA . GLN B 1 115 ? 17.625 17.672 5.594 1 64.06 115 GLN B CA 1
ATOM 2015 C C . GLN B 1 115 ? 18.312 17.734 6.953 1 64.06 115 GLN B C 1
ATOM 2017 O O . GLN B 1 115 ? 19.438 18.203 7.055 1 64.06 115 GLN B O 1
ATOM 2022 N N . ASN B 1 116 ? 17.594 17.344 7.883 1 54.97 116 ASN B N 1
ATOM 2023 C C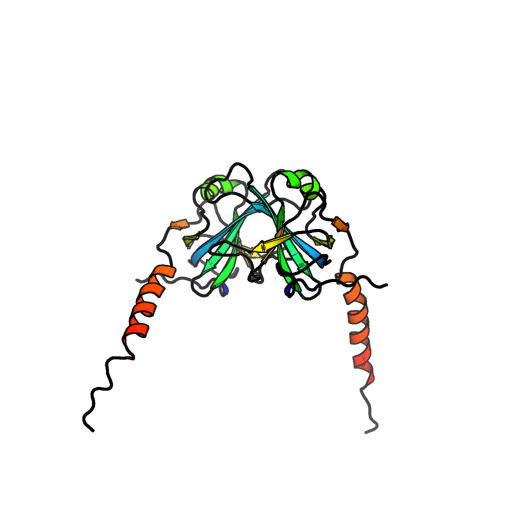A . ASN B 1 116 ? 18.219 17.406 9.203 1 54.97 116 ASN B CA 1
ATOM 2024 C C . ASN B 1 116 ? 19.344 16.391 9.336 1 54.97 116 ASN B C 1
ATOM 2026 O O . ASN B 1 116 ? 20.312 16.609 10.078 1 54.97 116 ASN B O 1
ATOM 2030 N N . ASN B 1 117 ? 19.203 15.266 8.656 1 50.53 117 ASN B N 1
ATOM 2031 C CA . ASN B 1 117 ? 20.266 14.273 8.773 1 50.53 117 ASN B CA 1
ATOM 2032 C C . ASN B 1 117 ? 21.516 14.688 7.988 1 50.53 117 ASN B C 1
ATOM 2034 O O . ASN B 1 117 ? 22.562 14.07 8.125 1 50.53 117 ASN B O 1
ATOM 2038 N N . LYS B 1 118 ? 21.359 15.586 7.109 1 50.41 118 LYS B N 1
ATOM 2039 C CA . LYS B 1 118 ? 22.531 16 6.332 1 50.41 118 LYS B CA 1
ATOM 2040 C C . LYS B 1 118 ? 23.562 16.688 7.223 1 50.41 118 LYS B C 1
ATOM 2042 O O . LYS B 1 118 ? 24.766 16.594 6.961 1 50.41 118 LYS B O 1
ATOM 2047 N N . GLY B 1 119 ? 23.203 17.375 8.125 1 45.12 119 GLY B N 1
ATOM 2048 C CA . GLY B 1 119 ? 24.156 18.047 8.969 1 45.12 119 GLY B CA 1
ATOM 2049 C C . GLY B 1 119 ? 25.078 17.094 9.719 1 45.12 119 GLY B C 1
ATOM 2050 O O . GLY B 1 119 ? 26.266 17.375 9.883 1 45.12 119 GLY B O 1
ATOM 2051 N N . LEU B 1 120 ? 24.516 16.078 10.258 1 42.69 120 LEU B N 1
ATOM 2052 C CA . LEU B 1 120 ? 25.281 15.242 11.172 1 42.69 120 LEU B CA 1
ATOM 2053 C C . LEU B 1 120 ? 26.188 14.289 10.406 1 42.69 120 LEU B C 1
ATOM 2055 O O . LEU B 1 120 ? 27.266 13.914 10.898 1 42.69 120 LEU B O 1
ATOM 2059 N N . LEU B 1 121 ? 25.766 13.977 9.188 1 43.44 121 LEU B N 1
ATOM 2060 C CA . LEU B 1 121 ? 26.672 13.102 8.461 1 43.44 121 LEU B CA 1
ATOM 2061 C C . LEU B 1 121 ? 27.953 13.844 8.07 1 43.44 121 LEU B C 1
ATOM 2063 O O . LEU B 1 121 ? 29.031 13.258 8.039 1 43.44 121 LEU B O 1
ATOM 2067 N N . MET B 1 122 ? 27.891 15.141 7.836 1 43.72 122 MET B N 1
ATOM 2068 C CA . MET B 1 122 ? 29.109 15.859 7.5 1 43.72 122 MET B CA 1
ATOM 2069 C C . MET B 1 122 ? 30.062 15.906 8.688 1 43.72 122 MET B C 1
ATOM 2071 O O . MET B 1 122 ? 31.281 15.891 8.516 1 43.72 122 MET B O 1
ATOM 2075 N N . VAL B 1 123 ? 29.562 15.953 9.867 1 43.44 123 VAL B N 1
ATOM 2076 C CA . VAL B 1 123 ? 30.438 16.219 11 1 43.44 123 VAL B CA 1
ATOM 2077 C C . VAL B 1 123 ? 31.25 14.961 11.32 1 43.44 123 VAL B C 1
ATOM 2079 O O . VAL B 1 123 ? 32.438 15.055 11.664 1 43.44 123 VAL B O 1
ATOM 2082 N N . TYR B 1 124 ? 30.625 13.758 11.18 1 43 124 TYR B N 1
ATOM 2083 C CA . TYR B 1 124 ? 31.375 12.625 11.711 1 43 124 TYR B CA 1
ATOM 2084 C C . TYR B 1 124 ? 32.531 12.273 10.805 1 43 124 TYR B C 1
ATOM 2086 O O . TYR B 1 124 ? 33.5 11.617 11.227 1 43 124 TYR B O 1
ATOM 2094 N N . LEU B 1 125 ? 32.406 12.617 9.477 1 41.06 125 LEU B N 1
ATOM 2095 C CA . LEU B 1 125 ? 33.531 12.172 8.672 1 41.06 125 LEU B CA 1
ATOM 2096 C C . LEU B 1 125 ? 34.781 12.984 8.992 1 41.06 125 LEU B C 1
ATOM 2098 O O . LEU B 1 125 ? 35.906 12.516 8.797 1 41.06 125 LEU B O 1
ATOM 2102 N N . GLN B 1 126 ? 34.594 14.172 9.289 1 37.66 126 GLN B N 1
ATOM 2103 C CA . GLN B 1 126 ? 35.75 15.023 9.414 1 37.66 126 GLN B CA 1
ATOM 2104 C C . GLN B 1 126 ? 36.594 14.633 10.633 1 37.66 126 GLN B C 1
ATOM 2106 O O . GLN B 1 126 ? 37.781 14.914 10.68 1 37.66 126 GLN B O 1
ATOM 2111 N N . ASP B 1 127 ? 36 14.148 11.703 1 38.44 127 ASP B N 1
ATOM 2112 C CA . ASP B 1 127 ? 36.75 14.211 12.953 1 38.44 127 ASP B CA 1
ATOM 2113 C C . ASP B 1 127 ? 37.969 13.281 12.914 1 38.44 127 ASP B C 1
ATOM 2115 O O . ASP B 1 127 ? 38.875 13.383 13.758 1 38.44 127 ASP B O 1
ATOM 2119 N N . PHE B 1 128 ? 37.906 12.07 12.25 1 36.66 128 PHE B N 1
ATOM 2120 C CA . PHE B 1 128 ? 38.875 11.148 12.836 1 36.66 128 PHE B CA 1
ATOM 2121 C C . PHE B 1 128 ? 40.281 11.516 12.406 1 36.66 128 PHE B C 1
ATOM 2123 O O . PHE B 1 128 ? 41.281 11.102 13.047 1 36.66 128 PHE B O 1
ATOM 2130 N N . TYR B 1 129 ? 40.5 12.078 11.234 1 35.16 129 TYR B N 1
ATOM 2131 C CA . TYR B 1 129 ? 41.906 12.102 10.852 1 35.16 129 TYR B CA 1
ATOM 2132 C C . TYR B 1 129 ? 42.688 13.086 11.719 1 35.16 129 TYR B C 1
ATOM 2134 O O . TYR B 1 129 ? 43.938 13.07 11.727 1 35.16 129 TYR B O 1
ATOM 2142 N N . GLU B 1 130 ? 42.156 14.195 12.016 1 34.47 130 GLU B N 1
ATOM 2143 C CA . GLU B 1 130 ? 43.062 15.281 12.367 1 34.47 130 GLU B CA 1
ATOM 2144 C C . GLU B 1 130 ? 43.875 14.945 13.617 1 34.47 130 GLU B C 1
ATOM 2146 O O . GLU B 1 130 ? 44.906 15.578 13.891 1 34.47 130 GLU B O 1
ATOM 2151 N N . LEU B 1 131 ? 43.312 14.344 14.625 1 30.77 131 LEU B N 1
ATOM 2152 C CA . LEU B 1 131 ? 43.906 14.789 15.883 1 30.77 131 LEU B CA 1
ATOM 2153 C C . LEU B 1 131 ? 45.281 14.156 16.094 1 30.77 131 LEU B C 1
ATOM 2155 O O . LEU B 1 131 ? 46 14.539 17.016 1 30.77 131 LEU B O 1
ATOM 2159 N N . TRP B 1 132 ? 45.625 12.844 15.695 1 31.17 132 TRP B N 1
ATOM 2160 C CA . TRP B 1 132 ? 46.719 12.445 16.578 1 31.17 132 TRP B CA 1
ATOM 2161 C C . TRP B 1 132 ? 48.031 13.125 16.172 1 31.17 132 TRP B C 1
ATOM 2163 O O . TRP B 1 132 ? 48.594 12.828 15.125 1 31.17 132 TRP B O 1
ATOM 2173 N N . PRO B 1 133 ? 48.219 14.344 16.578 1 29.72 133 PRO B N 1
ATOM 2174 C CA . PRO B 1 133 ? 49.375 15.211 16.609 1 29.72 133 PRO B CA 1
ATOM 2175 C C . PRO B 1 133 ? 50.625 14.523 17.219 1 29.72 133 PRO B C 1
ATOM 2177 O O . PRO B 1 133 ? 51.75 14.914 16.938 1 29.72 133 PRO B O 1
ATOM 2180 N N . GLU B 1 134 ? 50.375 13.75 18.328 1 29.84 134 GLU B N 1
ATOM 2181 C CA . GLU B 1 134 ? 51.469 13.891 19.312 1 29.84 134 GLU B CA 1
ATOM 2182 C C . GLU B 1 134 ? 52.812 13.523 18.703 1 29.84 134 GLU B C 1
ATOM 2184 O O . GLU B 1 134 ? 52.875 12.82 17.688 1 29.84 134 GLU B O 1
ATOM 2189 N N . LYS B 1 135 ? 54 13.828 19.625 1 26.73 135 LYS B N 1
ATOM 2190 C CA . LYS B 1 135 ? 55.375 14.047 20.047 1 26.73 135 LYS B CA 1
ATOM 2191 C C . LYS B 1 135 ? 56.188 12.742 20 1 26.73 135 LYS B C 1
ATOM 2193 O O . LYS B 1 135 ? 57.406 12.766 19.906 1 26.73 135 LYS B O 1
ATOM 2198 N N . PHE B 1 136 ? 55.688 11.484 20.234 1 23.62 136 PHE B N 1
ATOM 2199 C CA . PHE B 1 136 ? 56.875 10.703 20.422 1 23.62 136 PHE B CA 1
ATOM 2200 C C . PHE B 1 136 ? 57.562 10.438 19.078 1 23.62 136 PHE B C 1
ATOM 2202 O O . PHE B 1 136 ? 56.906 10.383 18.047 1 23.62 136 PHE B O 1
#

pLDDT: mean 84.86, std 20.91, range [23.62, 98.56]

Radius of gyration: 23.38 Å; Cα contacts (8 Å, |Δi|>4): 521; chains: 2; bounding box: 74×68×68 Å